Protein AF-A0A9N8H331-F1 (afdb_monomer_lite)

InterPro domains:
  IPR002110 Ankyrin repeat [PF12796] (177-248)
  IPR036770 Ankyrin repeat-containing domain superfamily [G3DSA:1.25.40.20] (91-282)
  IPR052050 Secreted Effector and Ankyrin Repeat [PTHR46586] (77-275)

Organism: NCBI:txid568900

Foldseek 3Di:
DDDDDDDDDDDDDDDDDDDDDDDDDDPPPDDDPPPVVVLVVLCCCLPPPLVPCDLANVLVQQQPDPSSVVSSVVSCVVVVHDNPSHDLLSQQVAQSSVVSVVVPCPPPPDPCLAVSLLSNLQNLPPRNVVVCVVVPRDDDVNSLLNNLLNQSQVSNVVCCVPPHLDLPDPRQSLLSNLLNLRQVSNVVCVVSPNDAEQSSLLSNLLNLNQVSNVVCVVVPHDADPQLSSLQNNLLNLSQSSNVVCVVSDRDDHLCSLVSNVVNVNVNSNVVCVVVDRDHDPSNDD

Radius of gyration: 32.28 Å; chains: 1; bounding box: 105×70×62 Å

Sequence (285 aa):
MSSSDPDTTAGTTGAISATSAVTSANKKQRLPPPIESLLDQKDIWTDNIFPFLGVGHYAFVGGVNKQFNQLYKAYCHSVGVPCNTTSDRAAFFNVSCAKYWDLDDDRRETPFCDRLCKIIAKVGSVHVMQWAHKEGYPFDDWACFIAARNGHLDVLKYLHEKMSPKWDTHVPVCAAAAAGGHLDTLKYLHENGCPWDEEVLEAAARAGHLDILKYAHQHGCPWDTYGSACQTAACNGNLDALKYAHENGCPWSPRTCDVAAMHGQLDALKYAHENGLPMGRNCMF

pLDDT: mean 75.18, std 20.88, range [27.45, 98.06]

Secondary structure (DSSP, 8-state):
-----------------------------PPPPPHHHHHT-HHHHHHHTGGGS-TTTHHHHHHH-HHHHHHHHHHHHHTT--TT---HHHHTSSHHHHHHHHTT---TTS-THHHHHHHHHHHT-HHHHHHHHHHT----HHHHHHHHHTT-HHHHHHHHHHT-SS---SS-HHHHHHHHT-HHHHHHHHHTT----HHHHHHHHHHT-HHHHHHHHHTTPPPPTT-HHHHHHHHHT-HHHHHHHHHTTPPPPTTHHHHHHHTT-HHHHHHHHHTT-PPPTT---

Structure (mmCIF, N/CA/C/O backbone):
data_AF-A0A9N8H331-F1
#
_entry.id   AF-A0A9N8H331-F1
#
loop_
_atom_site.group_PDB
_atom_site.id
_atom_site.type_symbol
_atom_site.label_atom_id
_atom_site.label_alt_id
_atom_site.label_comp_id
_atom_site.label_asym_id
_atom_site.label_entity_id
_atom_site.label_seq_id
_atom_site.pdbx_PDB_ins_code
_atom_site.Cartn_x
_atom_site.Cartn_y
_atom_site.Cartn_z
_atom_site.occupancy
_atom_site.B_iso_or_equiv
_atom_site.auth_seq_id
_atom_site.auth_comp_id
_atom_site.auth_asym_id
_atom_site.auth_atom_id
_atom_site.pdbx_PDB_model_num
ATOM 1 N N . MET A 1 1 ? -65.322 41.816 23.992 1.00 37.56 1 MET A N 1
ATOM 2 C CA . MET A 1 1 ? -64.170 40.900 24.096 1.00 37.56 1 MET A CA 1
ATOM 3 C C . MET A 1 1 ? -64.718 39.496 24.280 1.00 37.56 1 MET A C 1
ATOM 5 O O . MET A 1 1 ? -65.132 39.154 25.375 1.00 37.56 1 MET A O 1
ATOM 9 N N . SER A 1 2 ? -64.829 38.743 23.189 1.00 31.28 2 SER A N 1
ATOM 10 C CA . SER A 1 2 ? -65.021 37.288 23.198 1.00 31.28 2 SER A CA 1
ATOM 11 C C . SER A 1 2 ? -63.647 36.616 23.351 1.00 31.28 2 SER A C 1
ATOM 13 O O . SER A 1 2 ? -62.655 37.187 22.905 1.00 31.28 2 SER A O 1
ATOM 15 N N . SER A 1 3 ? -63.506 35.442 23.960 1.00 31.06 3 SER A N 1
ATOM 16 C CA . SER A 1 3 ? -64.509 34.540 24.552 1.00 31.06 3 SER A CA 1
ATOM 17 C C . SER A 1 3 ? -63.825 33.634 25.574 1.00 31.06 3 SER A C 1
ATOM 19 O O . SER A 1 3 ? -62.741 33.132 25.287 1.00 31.06 3 SER A O 1
ATOM 21 N N . SER A 1 4 ? -64.481 33.381 26.705 1.00 27.45 4 SER A N 1
ATOM 22 C CA . SER A 1 4 ? -64.011 32.458 27.740 1.00 27.45 4 SER A CA 1
ATOM 23 C C . SER A 1 4 ? -65.186 31.689 28.347 1.00 27.45 4 SER A C 1
ATOM 25 O O . SER A 1 4 ? -66.003 32.285 29.047 1.00 27.45 4 SER A O 1
ATOM 27 N N . ASP A 1 5 ? -65.182 30.378 28.105 1.00 30.88 5 ASP A N 1
ATOM 28 C CA . ASP A 1 5 ? -65.574 29.332 29.060 1.00 30.88 5 ASP A CA 1
ATOM 29 C C . ASP A 1 5 ? -67.071 29.289 29.505 1.00 30.88 5 ASP A C 1
ATOM 31 O O . ASP A 1 5 ? -67.898 30.004 28.936 1.00 30.88 5 ASP A O 1
ATOM 35 N N . PRO A 1 6 ? -67.513 28.287 30.300 1.00 57.09 6 PRO A N 1
ATOM 36 C CA . PRO A 1 6 ? -68.049 27.074 29.674 1.00 57.09 6 PRO A CA 1
ATOM 37 C C . PRO A 1 6 ? -69.349 26.557 30.349 1.00 57.09 6 PRO A C 1
ATOM 39 O O . PRO A 1 6 ? -69.987 27.252 31.134 1.00 57.09 6 PRO A O 1
ATOM 42 N N . ASP A 1 7 ? -69.648 25.276 30.097 1.00 27.84 7 ASP A N 1
ATOM 43 C CA . ASP A 1 7 ? -70.025 24.262 31.108 1.00 27.84 7 ASP A CA 1
ATOM 44 C C . ASP A 1 7 ? -71.439 23.634 31.057 1.00 27.84 7 ASP A C 1
ATOM 46 O O . ASP A 1 7 ? -72.452 24.244 30.725 1.00 27.84 7 ASP A O 1
ATOM 50 N N . THR A 1 8 ? -71.461 22.390 31.543 1.00 29.45 8 THR A N 1
ATOM 51 C CA . THR A 1 8 ? -72.555 21.594 32.125 1.00 29.45 8 THR A CA 1
ATOM 52 C C . THR A 1 8 ? -73.621 20.879 31.272 1.00 29.45 8 THR A C 1
ATOM 54 O O . THR A 1 8 ? -74.492 21.475 30.650 1.00 29.45 8 THR A O 1
ATOM 57 N N . THR A 1 9 ? -73.671 19.557 31.525 1.00 29.59 9 THR A N 1
ATOM 58 C CA . THR A 1 9 ? -74.852 18.656 31.626 1.00 29.59 9 THR A CA 1
ATOM 59 C C . THR A 1 9 ? -75.675 18.323 30.372 1.00 29.59 9 THR A C 1
ATOM 61 O O . THR A 1 9 ? -75.829 19.137 29.480 1.00 29.59 9 THR A O 1
ATOM 64 N N . ALA A 1 10 ? -76.373 17.187 30.250 1.00 28.11 10 ALA A N 1
ATOM 65 C CA . ALA A 1 10 ? -76.372 15.820 30.813 1.00 28.11 10 ALA A CA 1
ATOM 66 C C . ALA A 1 10 ? -77.699 15.186 30.323 1.00 28.11 10 ALA A C 1
ATOM 68 O O . ALA A 1 10 ? -78.705 15.890 30.277 1.00 28.11 10 ALA A O 1
ATOM 69 N N . GLY A 1 11 ? -77.766 13.889 29.994 1.00 27.62 11 GLY A N 1
ATOM 70 C CA . GLY A 1 11 ? -79.059 13.291 29.607 1.00 27.62 11 GLY A CA 1
ATOM 71 C C . GLY A 1 11 ? -78.985 11.935 28.910 1.00 27.62 11 GLY A C 1
ATOM 72 O O . GLY A 1 11 ? -78.952 11.858 27.687 1.00 27.62 11 GLY A O 1
ATOM 73 N N . THR A 1 12 ? -78.991 10.856 29.689 1.00 34.59 12 THR A N 1
ATOM 74 C CA . THR A 1 12 ? -78.970 9.465 29.204 1.00 34.59 12 THR A CA 1
ATOM 75 C C . THR A 1 12 ? -80.385 8.910 28.998 1.00 34.59 12 THR A C 1
ATOM 77 O O . THR A 1 12 ? -81.215 9.053 29.887 1.00 34.59 12 THR A O 1
ATOM 80 N N . THR A 1 13 ? -80.646 8.214 27.884 1.00 29.83 13 THR A N 1
ATOM 81 C CA . THR A 1 13 ? -81.687 7.165 27.661 1.00 29.83 13 THR A CA 1
ATOM 82 C C . THR A 1 13 ? -81.517 6.630 26.220 1.00 29.83 13 THR A C 1
ATOM 84 O O . THR A 1 13 ? -81.175 7.404 25.338 1.00 29.83 13 THR A O 1
ATOM 87 N N . GLY A 1 14 ? -81.700 5.353 25.858 1.00 27.81 14 GLY A N 1
ATOM 88 C CA . GLY A 1 14 ? -81.937 4.138 26.650 1.00 27.81 14 GLY A CA 1
ATOM 89 C C . GLY A 1 14 ? -82.763 3.071 25.896 1.00 27.81 14 GLY A C 1
ATOM 90 O O . GLY A 1 14 ? -83.980 3.088 26.019 1.00 27.81 14 GLY A O 1
ATOM 91 N N . ALA A 1 15 ? -82.126 2.147 25.154 1.00 29.06 15 ALA A N 1
ATOM 92 C CA . ALA A 1 15 ? -82.686 0.886 24.596 1.00 29.06 15 ALA A CA 1
ATOM 93 C C . ALA A 1 15 ? -81.516 0.064 23.984 1.00 29.06 15 ALA A C 1
ATOM 95 O O . ALA A 1 15 ? -80.893 0.551 23.049 1.00 29.06 15 ALA A O 1
ATOM 96 N N . ILE A 1 16 ? -80.981 -1.049 24.512 1.00 28.84 16 ILE A N 1
ATOM 97 C CA . ILE A 1 16 ? -81.506 -2.335 25.040 1.00 28.84 16 ILE A CA 1
ATOM 98 C C . ILE A 1 16 ? -81.926 -3.342 23.945 1.00 28.84 16 ILE A C 1
ATOM 100 O O . ILE A 1 16 ? -83.049 -3.282 23.463 1.00 28.84 16 ILE A O 1
ATOM 104 N N . SER A 1 17 ? -81.038 -4.307 23.641 1.00 28.77 17 SER A N 1
ATOM 105 C CA . SER A 1 17 ? -81.276 -5.773 23.499 1.00 28.77 17 SER A CA 1
ATOM 106 C C . SER A 1 17 ? -79.920 -6.433 23.135 1.00 28.77 17 SER A C 1
ATOM 108 O O . SER A 1 17 ? -79.278 -5.970 22.200 1.00 28.77 17 SER A O 1
ATOM 110 N N . ALA A 1 18 ? -79.281 -7.336 23.897 1.00 30.12 18 ALA A N 1
ATOM 111 C CA . ALA A 1 18 ? -79.671 -8.710 24.273 1.00 30.12 18 ALA A CA 1
ATOM 112 C C . ALA A 1 18 ? -79.861 -9.637 23.033 1.00 30.12 18 ALA A C 1
ATOM 114 O O . ALA A 1 18 ? -80.557 -9.256 22.103 1.00 30.12 18 ALA A O 1
ATOM 115 N N . THR A 1 19 ? -79.288 -10.853 22.916 1.00 30.92 19 THR A N 1
ATOM 116 C CA . THR A 1 19 ? -78.604 -11.720 23.912 1.00 30.92 19 THR A CA 1
ATOM 117 C C . THR A 1 19 ? -77.843 -12.897 23.260 1.00 30.92 19 THR A C 1
ATOM 119 O O . THR A 1 19 ? -78.420 -13.527 22.383 1.00 30.92 19 THR A O 1
ATOM 122 N N . SER A 1 20 ? -76.640 -13.244 23.764 1.00 35.22 20 SER A N 1
ATOM 123 C CA . SER A 1 20 ? -76.024 -14.605 23.910 1.00 35.22 20 SER A CA 1
ATOM 124 C C . SER A 1 20 ? -74.487 -14.454 24.056 1.00 35.22 20 SER A C 1
ATOM 126 O O . SER A 1 20 ? -73.839 -14.053 23.096 1.00 35.22 20 SER A O 1
ATOM 128 N N . ALA A 1 21 ? -73.819 -14.552 25.219 1.00 33.50 21 ALA A N 1
ATOM 129 C CA . ALA A 1 21 ? -73.665 -15.688 26.155 1.00 33.50 21 ALA A CA 1
ATOM 130 C C . ALA A 1 21 ? -73.116 -16.970 25.473 1.00 33.50 21 ALA A C 1
ATOM 132 O O . ALA A 1 21 ? -73.691 -17.382 24.477 1.00 33.50 21 ALA A O 1
ATOM 133 N N . VAL A 1 22 ? -72.077 -17.692 25.936 1.00 31.38 22 VAL A N 1
ATOM 134 C CA . VAL A 1 22 ? -71.117 -17.560 27.070 1.00 31.38 22 VAL A CA 1
ATOM 135 C C . VAL A 1 22 ? -69.921 -18.526 26.760 1.00 31.38 22 VAL A C 1
ATOM 137 O O . VAL A 1 22 ? -70.141 -19.531 26.095 1.00 31.38 22 VAL A O 1
ATOM 140 N N . THR A 1 23 ? -68.623 -18.303 27.052 1.00 31.38 23 THR A N 1
ATOM 141 C CA . THR A 1 23 ? -67.923 -18.367 28.366 1.00 31.38 23 THR A CA 1
ATOM 142 C C . THR A 1 23 ? -66.419 -17.969 28.246 1.00 31.38 23 THR A C 1
ATOM 144 O O . THR A 1 23 ? -65.825 -18.133 27.189 1.00 31.38 23 THR A O 1
ATOM 147 N N . SER A 1 24 ? -65.792 -17.542 29.356 1.00 33.94 24 SER A N 1
ATOM 148 C CA . SER A 1 24 ? -64.399 -17.790 29.835 1.00 33.94 24 SER A CA 1
ATOM 149 C C . SER A 1 24 ? -63.243 -18.200 28.884 1.00 33.94 24 SER A C 1
ATOM 151 O O . SER A 1 24 ? -63.209 -19.328 28.401 1.00 33.94 24 SER A O 1
ATOM 153 N N . ALA A 1 25 ? -62.169 -17.388 28.856 1.00 30.28 25 ALA A N 1
ATOM 154 C CA . ALA A 1 25 ? -60.850 -17.785 29.405 1.00 30.28 25 ALA A CA 1
ATOM 155 C C . ALA A 1 25 ? -59.874 -16.587 29.505 1.00 30.28 25 ALA A C 1
ATOM 157 O O . ALA A 1 25 ? -59.403 -16.051 28.503 1.00 30.28 25 ALA A O 1
ATOM 158 N N . ASN A 1 26 ? -59.511 -16.190 30.728 1.00 39.66 26 ASN A N 1
ATOM 159 C CA . ASN A 1 26 ? -58.615 -15.058 30.997 1.00 39.66 26 ASN A CA 1
ATOM 160 C C . ASN A 1 26 ? -57.129 -15.426 30.781 1.00 39.66 26 ASN A C 1
ATOM 162 O O . ASN A 1 26 ? -56.391 -15.666 31.740 1.00 39.66 26 ASN A O 1
ATOM 166 N N . LYS A 1 27 ? -56.667 -15.470 29.524 1.00 38.28 27 LYS A N 1
ATOM 167 C CA . LYS A 1 27 ? -55.227 -15.512 29.220 1.00 38.28 27 LYS A CA 1
ATOM 168 C C . LYS A 1 27 ? -54.621 -14.119 29.401 1.00 38.28 27 LYS A C 1
ATOM 170 O O . LYS A 1 27 ? -54.465 -13.374 28.437 1.00 38.28 27 LYS A O 1
ATOM 175 N N . LYS A 1 28 ? -54.196 -13.807 30.632 1.00 37.66 28 LYS A N 1
ATOM 176 C CA . LYS A 1 28 ? -53.154 -12.794 30.854 1.00 37.66 28 LYS A CA 1
ATOM 177 C C . LYS A 1 28 ? -51.957 -13.171 29.979 1.00 37.66 28 LYS A C 1
ATOM 179 O O . LYS A 1 28 ? -51.266 -14.142 30.289 1.00 37.66 28 LYS A O 1
ATOM 184 N N . GLN A 1 29 ? -51.705 -12.422 28.907 1.00 41.97 29 GLN A N 1
ATOM 185 C CA . GLN A 1 29 ? -50.401 -12.453 28.256 1.00 41.97 29 GLN A CA 1
ATOM 186 C C . GLN A 1 29 ? -49.392 -12.006 29.314 1.00 41.97 29 GLN A C 1
ATOM 188 O O . GLN A 1 29 ? -49.355 -10.835 29.691 1.00 41.97 29 GLN A O 1
ATOM 193 N N . ARG A 1 30 ? -48.614 -12.953 29.856 1.00 39.69 30 ARG A N 1
ATOM 194 C CA . ARG A 1 30 ? -47.399 -12.587 30.580 1.00 39.69 30 ARG A CA 1
ATOM 195 C C . ARG A 1 30 ? -46.540 -11.848 29.565 1.00 39.69 30 ARG A C 1
ATOM 197 O O . ARG A 1 30 ? -46.159 -12.440 28.556 1.00 39.69 30 ARG A O 1
ATOM 204 N N . LEU A 1 31 ? -46.267 -10.574 29.835 1.00 41.81 31 LEU A N 1
ATOM 205 C CA . LEU A 1 31 ? -45.151 -9.881 29.204 1.00 41.81 31 LEU A CA 1
ATOM 206 C C . LEU A 1 31 ? -43.922 -10.799 29.327 1.00 41.81 31 LEU A C 1
ATOM 208 O O . LEU A 1 31 ? -43.743 -11.389 30.403 1.00 41.81 31 LEU A O 1
ATOM 212 N N . PRO A 1 32 ? -43.124 -10.981 28.256 1.00 50.16 32 PRO A N 1
ATOM 213 C CA . PRO A 1 32 ? -41.881 -11.729 28.369 1.00 50.16 32 PRO A CA 1
ATOM 214 C C . PRO A 1 32 ? -41.075 -11.104 29.512 1.00 50.16 32 PRO A C 1
ATOM 216 O O . PRO A 1 32 ? -41.061 -9.874 29.645 1.00 50.16 32 PRO A O 1
ATOM 219 N N . PRO A 1 33 ? -40.499 -11.923 30.402 1.00 49.72 33 PRO A N 1
ATOM 220 C CA . PRO A 1 33 ? -39.865 -11.388 31.589 1.00 49.72 33 PRO A CA 1
ATOM 221 C C . PRO A 1 33 ? -38.620 -10.583 31.153 1.00 49.72 33 PRO A C 1
ATOM 223 O O . PRO A 1 33 ? -38.108 -10.818 30.052 1.00 49.72 33 PRO A O 1
ATOM 226 N N . PRO A 1 34 ? -38.150 -9.600 31.946 1.00 57.56 34 PRO A N 1
ATOM 227 C CA . PRO A 1 34 ? -37.051 -8.724 31.536 1.00 57.56 34 PRO A CA 1
ATOM 228 C C . PRO A 1 34 ? -35.840 -9.536 31.067 1.00 57.56 34 PRO A C 1
ATOM 230 O O . PRO A 1 34 ? -35.558 -10.581 31.653 1.00 57.56 34 PRO A O 1
ATOM 233 N N . ILE A 1 35 ? -35.105 -9.067 30.050 1.00 55.97 35 ILE A N 1
ATOM 234 C CA . ILE A 1 35 ? -33.939 -9.788 29.490 1.00 55.97 35 ILE A CA 1
ATOM 235 C C . ILE A 1 35 ? -32.943 -10.197 30.591 1.00 55.97 35 ILE A C 1
ATOM 237 O O . ILE A 1 35 ? -32.360 -11.275 30.535 1.00 55.97 35 ILE A O 1
ATOM 241 N N . GLU A 1 36 ? -32.823 -9.382 31.636 1.00 55.88 36 GLU A N 1
ATOM 242 C CA . GLU A 1 36 ? -32.041 -9.653 32.847 1.00 55.88 36 GLU A CA 1
ATOM 243 C C . GLU A 1 36 ? -32.442 -10.973 33.533 1.00 55.88 36 GLU A C 1
ATOM 245 O O . GLU A 1 36 ? -31.583 -11.791 33.833 1.00 55.88 36 GLU A O 1
ATOM 250 N N . SER A 1 37 ? -33.740 -11.254 33.680 1.00 65.62 37 SER A N 1
ATOM 251 C CA . SER A 1 37 ? -34.243 -12.497 34.294 1.00 65.62 37 SER A CA 1
ATOM 252 C C . SER A 1 37 ? -34.078 -13.753 33.428 1.00 65.62 37 SER A C 1
ATOM 254 O O . SER A 1 37 ? -34.133 -14.869 33.942 1.00 65.62 37 SER A O 1
ATOM 256 N N . LEU A 1 38 ? -33.865 -13.589 32.117 1.00 63.91 38 LEU A N 1
ATOM 257 C CA . LEU A 1 38 ? -33.504 -14.694 31.227 1.00 63.91 38 LEU A CA 1
ATOM 258 C C . LEU A 1 38 ? -32.042 -15.113 31.430 1.00 63.91 38 LEU A C 1
ATOM 260 O O . LEU A 1 38 ? -31.732 -16.287 31.257 1.00 63.91 38 LEU A O 1
ATOM 264 N N . LEU A 1 39 ? -31.144 -14.208 31.839 1.00 62.50 39 LEU A N 1
ATOM 265 C CA . LEU A 1 39 ? -29.726 -14.526 32.088 1.00 62.50 39 LEU A CA 1
ATOM 266 C C . LEU A 1 39 ? -29.516 -15.463 33.286 1.00 62.50 39 LEU A C 1
ATOM 268 O O . LEU A 1 39 ? -28.527 -16.195 33.320 1.00 62.50 39 LEU A O 1
ATOM 272 N N . ASP A 1 40 ? -30.454 -15.492 34.232 1.00 69.81 40 ASP A N 1
ATOM 273 C CA . ASP A 1 40 ? -30.422 -16.419 35.369 1.00 69.81 40 ASP A CA 1
ATOM 274 C C . ASP A 1 40 ? -30.859 -17.848 34.982 1.00 69.81 40 ASP A C 1
ATOM 276 O O . ASP A 1 40 ? -30.545 -18.815 35.678 1.00 69.81 40 ASP A O 1
ATOM 280 N N . GLN A 1 41 ? -31.540 -18.011 33.842 1.00 77.62 41 GLN A N 1
ATOM 281 C CA . GLN A 1 41 ? -32.043 -19.292 33.335 1.00 77.62 41 GLN A CA 1
ATOM 282 C C . GLN A 1 41 ? -30.975 -20.000 32.488 1.00 77.62 41 GLN A C 1
ATOM 284 O O . GLN A 1 41 ? -31.095 -20.097 31.266 1.00 77.62 41 GLN A O 1
ATOM 289 N N . LYS A 1 42 ? -29.906 -20.477 33.147 1.00 70.75 42 LYS A N 1
ATOM 290 C CA . LYS A 1 42 ? -28.719 -21.088 32.507 1.00 70.75 42 LYS A CA 1
ATOM 291 C C . LYS A 1 42 ? -29.060 -22.096 31.406 1.00 70.75 42 LYS A C 1
ATOM 293 O O . LYS A 1 42 ? -28.511 -21.986 30.313 1.00 70.75 42 LYS A O 1
ATOM 298 N N . ASP A 1 43 ? -29.990 -23.000 31.694 1.00 76.44 43 ASP A N 1
ATOM 299 C CA . ASP A 1 43 ? -30.399 -24.123 30.842 1.00 76.44 43 ASP A CA 1
ATOM 300 C C . ASP A 1 43 ? -30.907 -23.655 29.463 1.00 76.44 43 ASP A C 1
ATOM 302 O O . ASP A 1 43 ? -30.640 -24.271 28.432 1.00 76.44 43 ASP A O 1
ATOM 306 N N . ILE A 1 44 ? -31.580 -22.497 29.401 1.00 78.38 44 ILE A N 1
ATOM 307 C CA . ILE A 1 44 ? -32.030 -21.913 28.127 1.00 78.38 44 ILE A CA 1
ATOM 308 C C . ILE A 1 44 ? -30.823 -21.591 27.242 1.00 78.38 44 ILE A C 1
ATOM 310 O O . ILE A 1 44 ? -30.832 -21.889 26.047 1.00 78.38 44 ILE A O 1
ATOM 314 N N . TRP A 1 45 ? -29.767 -21.022 27.821 1.00 74.31 45 TRP A N 1
ATOM 315 C CA . TRP A 1 45 ? -28.573 -20.642 27.076 1.00 74.31 45 TRP A CA 1
ATOM 316 C C . TRP A 1 45 ? -27.723 -21.852 26.697 1.00 74.31 45 TRP A C 1
ATOM 318 O O . TRP A 1 45 ? -27.346 -21.963 25.531 1.00 74.31 45 TRP A O 1
ATOM 328 N N . THR A 1 46 ? -27.452 -22.763 27.638 1.00 73.19 46 THR A N 1
ATOM 329 C CA . THR A 1 46 ? -26.603 -23.943 27.397 1.00 73.19 46 THR A CA 1
ATOM 330 C C . THR A 1 46 ? -27.202 -24.919 26.403 1.00 73.19 46 THR A C 1
ATOM 332 O O . THR A 1 46 ? -26.455 -25.485 25.609 1.00 73.19 46 THR A O 1
ATOM 335 N N . ASP A 1 47 ? -28.526 -25.070 26.397 1.00 77.56 47 ASP A N 1
ATOM 336 C CA . ASP A 1 47 ? -29.166 -26.159 25.661 1.00 77.56 47 ASP A CA 1
ATOM 337 C C . ASP A 1 47 ? -29.787 -25.671 24.342 1.00 77.56 47 ASP A C 1
ATOM 339 O O . ASP A 1 47 ? -29.931 -26.450 23.403 1.00 77.56 47 ASP A O 1
ATOM 343 N N . ASN A 1 48 ? -30.132 -24.376 24.236 1.00 75.31 48 ASN A N 1
ATOM 344 C CA . ASN A 1 48 ? -30.912 -23.845 23.107 1.00 75.31 48 ASN A CA 1
ATOM 345 C C . ASN A 1 48 ? -30.245 -22.691 22.341 1.00 75.31 48 ASN A C 1
ATOM 347 O O . ASN A 1 48 ? -30.747 -22.319 21.282 1.00 75.31 48 ASN A O 1
ATOM 351 N N . ILE A 1 49 ? -29.154 -22.096 22.843 1.00 75.31 49 ILE A N 1
ATOM 352 C CA . ILE A 1 49 ? -28.532 -20.911 22.217 1.00 75.31 49 ILE A CA 1
ATOM 353 C C . ILE A 1 49 ? -27.037 -21.137 21.957 1.00 75.31 49 ILE A C 1
ATOM 355 O O . ILE A 1 49 ? -26.589 -21.028 20.816 1.00 75.31 49 ILE A O 1
ATOM 359 N N . PHE A 1 50 ? -26.262 -21.514 22.975 1.00 76.56 50 PHE A N 1
ATOM 360 C CA . PHE A 1 50 ? -24.829 -21.792 22.844 1.00 76.56 50 PHE A CA 1
ATOM 361 C C . PHE A 1 50 ? -24.470 -22.914 21.848 1.00 76.56 50 PHE A C 1
ATOM 363 O O . PHE A 1 50 ? -23.480 -22.733 21.140 1.00 76.56 50 PHE A O 1
ATOM 370 N N . PRO A 1 51 ? -25.252 -24.003 21.678 1.00 75.94 51 PRO A N 1
ATOM 371 C CA . PRO A 1 51 ? -24.958 -25.030 20.671 1.00 75.94 51 PRO A CA 1
ATOM 372 C C . PRO A 1 51 ? -25.027 -24.522 19.223 1.00 75.94 51 PRO A C 1
ATOM 374 O O . PRO A 1 51 ? -24.406 -25.102 18.336 1.00 75.94 51 PRO A O 1
ATOM 377 N N . PHE A 1 52 ? -25.755 -23.427 18.981 1.00 71.56 52 PHE A N 1
ATOM 378 C CA . PHE A 1 52 ? -25.912 -22.806 17.662 1.00 71.56 52 PHE A CA 1
ATOM 379 C C . PHE A 1 52 ? -24.960 -21.616 17.447 1.00 71.56 52 PHE A C 1
ATOM 381 O O . PHE A 1 52 ? -24.747 -21.179 16.314 1.00 71.56 52 PHE A O 1
ATOM 388 N N . LEU A 1 53 ? -24.343 -21.102 18.516 1.00 65.56 53 LEU A N 1
ATOM 389 C CA . LEU A 1 53 ? -23.336 -20.047 18.447 1.00 65.56 53 LEU A CA 1
ATOM 390 C C . LEU A 1 53 ? -21.969 -20.647 18.113 1.00 65.56 53 LEU A C 1
ATOM 392 O O . LEU A 1 53 ? -21.180 -21.013 18.977 1.00 65.56 53 LEU A O 1
ATOM 396 N N . GLY A 1 54 ? -21.675 -20.714 16.815 1.00 59.09 54 GLY A N 1
ATOM 397 C CA . GLY A 1 54 ? -20.365 -21.133 16.326 1.00 59.09 54 GLY A CA 1
ATOM 398 C C . GLY A 1 54 ? -19.204 -20.231 16.779 1.00 59.09 54 GLY A C 1
ATOM 399 O O . GLY A 1 54 ? -19.380 -19.060 17.111 1.00 59.09 54 GLY A O 1
ATOM 400 N N . VAL A 1 55 ? -18.002 -20.792 16.660 1.00 53.97 55 VAL A N 1
ATOM 401 C CA . VAL A 1 55 ? -16.649 -20.303 17.005 1.00 53.97 55 VAL A CA 1
ATOM 402 C C . VAL A 1 55 ? -16.350 -18.816 16.681 1.00 53.97 55 VAL A C 1
ATOM 404 O O . VAL A 1 55 ? -15.502 -18.208 17.332 1.00 53.97 55 VAL A O 1
ATOM 407 N N . GLY A 1 56 ? -17.049 -18.199 15.719 1.00 53.41 56 GLY A N 1
ATOM 408 C CA . GLY A 1 56 ? -16.898 -16.781 15.345 1.00 53.41 56 GLY A CA 1
ATOM 409 C C . GLY A 1 56 ? -17.855 -15.782 16.022 1.00 53.41 56 GLY A C 1
ATOM 410 O O . GLY A 1 56 ? -17.649 -14.576 15.900 1.00 53.41 56 GLY A O 1
ATOM 411 N N . HIS A 1 57 ? -18.889 -16.230 16.745 1.00 62.34 57 HIS A N 1
ATOM 412 C CA . HIS A 1 57 ? -19.965 -15.358 17.256 1.00 62.34 57 HIS A CA 1
ATOM 413 C C . HIS A 1 57 ? -19.654 -14.650 18.586 1.00 62.34 57 HIS A C 1
ATOM 415 O O . HIS A 1 57 ? -20.526 -13.990 19.153 1.00 62.34 57 HIS A O 1
ATOM 421 N N . TYR A 1 58 ? -18.416 -14.722 19.084 1.00 57.09 58 TYR A N 1
ATOM 422 C CA . TYR A 1 58 ? -18.028 -14.103 20.358 1.00 57.09 58 TYR A CA 1
ATOM 423 C C . TYR A 1 58 ? -18.237 -12.573 20.382 1.00 57.09 58 TYR A C 1
ATOM 425 O O . TYR A 1 58 ? -18.418 -12.014 21.457 1.00 57.09 58 TYR A O 1
ATOM 433 N N . ALA A 1 59 ? -18.335 -11.890 19.232 1.00 54.38 59 ALA A N 1
ATOM 434 C CA . ALA A 1 59 ? -18.781 -10.489 19.173 1.00 54.38 59 ALA A CA 1
ATOM 435 C C . ALA A 1 59 ? -20.179 -10.270 19.785 1.00 54.38 59 ALA A C 1
ATOM 437 O O . ALA A 1 59 ? -20.384 -9.334 20.552 1.00 54.38 59 ALA A O 1
ATOM 438 N N . PHE A 1 60 ? -21.139 -11.149 19.482 1.00 58.09 60 PHE A N 1
ATOM 439 C CA . PHE A 1 60 ? -22.487 -11.082 20.053 1.00 58.09 60 PHE A CA 1
ATOM 440 C C . PHE A 1 60 ? -22.474 -11.410 21.553 1.00 58.09 60 PHE A C 1
ATOM 442 O O . PHE A 1 60 ? -23.196 -10.803 22.337 1.00 58.09 60 PHE A O 1
ATOM 449 N N . VAL A 1 61 ? -21.620 -12.347 21.967 1.00 61.75 61 VAL A N 1
ATOM 450 C CA . VAL A 1 61 ? -21.595 -12.850 23.346 1.00 61.75 61 VAL A CA 1
ATOM 451 C C . VAL A 1 61 ? -20.811 -11.943 24.303 1.00 61.75 61 VAL A C 1
ATOM 453 O O . VAL A 1 61 ? -21.270 -11.669 25.409 1.00 61.75 61 VAL A O 1
ATOM 456 N N . GLY A 1 62 ? -19.637 -11.458 23.895 1.00 59.12 62 GLY A N 1
ATOM 457 C CA . GLY A 1 62 ? -18.788 -10.571 24.697 1.00 59.12 62 GLY A CA 1
ATOM 458 C C . GLY A 1 62 ? -19.251 -9.114 24.720 1.00 59.12 62 GLY A C 1
ATOM 459 O O . GLY A 1 62 ? -19.050 -8.435 25.720 1.00 59.12 62 GLY A O 1
ATOM 460 N N . GLY A 1 63 ? -19.901 -8.633 23.655 1.00 53.06 63 GLY A N 1
ATOM 461 C CA . GLY A 1 63 ? -20.325 -7.233 23.552 1.00 53.06 63 GLY A CA 1
ATOM 462 C C . GLY A 1 63 ? -21.597 -6.863 24.313 1.00 53.06 63 GLY A C 1
ATOM 463 O O . GLY A 1 63 ? -21.831 -5.679 24.544 1.00 53.06 63 GLY A O 1
ATOM 464 N N . VAL A 1 64 ? -22.439 -7.840 24.669 1.00 56.47 64 VAL A N 1
ATOM 465 C CA . VAL A 1 64 ? -23.806 -7.568 25.148 1.00 56.47 64 VAL A CA 1
ATOM 466 C C . VAL A 1 64 ? -23.924 -7.607 26.673 1.00 56.47 64 VAL A C 1
ATOM 468 O O . VAL A 1 64 ? -24.585 -6.739 27.240 1.00 56.47 64 VAL A O 1
ATOM 471 N N . ASN A 1 65 ? -23.312 -8.578 27.367 1.00 64.56 65 ASN A N 1
ATOM 472 C CA . ASN A 1 65 ? -23.429 -8.682 28.828 1.00 64.56 65 ASN A CA 1
ATOM 473 C C . ASN A 1 65 ? -22.300 -9.524 29.474 1.00 64.56 65 ASN A C 1
ATOM 475 O O . ASN A 1 65 ? -21.971 -10.612 29.003 1.00 64.56 65 ASN A O 1
ATOM 479 N N . LYS A 1 66 ? -21.753 -9.060 30.610 1.00 64.38 66 LYS A N 1
ATOM 480 C CA . LYS A 1 66 ? -20.696 -9.753 31.378 1.00 64.38 66 LYS A CA 1
ATOM 481 C C . LYS A 1 66 ? -21.125 -11.128 31.910 1.00 64.38 66 LYS A C 1
ATOM 483 O O . LYS A 1 66 ? -20.362 -12.085 31.808 1.00 64.38 66 LYS A O 1
ATOM 488 N N . GLN A 1 67 ? -22.340 -11.239 32.446 1.00 69.12 67 GLN A N 1
ATOM 489 C CA . GLN A 1 67 ? -22.910 -12.493 32.952 1.00 69.12 67 GLN A CA 1
ATOM 490 C C . GLN A 1 67 ? -23.112 -13.495 31.806 1.00 69.12 67 GLN A C 1
ATOM 492 O O . GLN A 1 67 ? -22.788 -14.673 31.942 1.00 69.12 67 GLN A O 1
ATOM 497 N N . PHE A 1 68 ? -23.540 -13.014 30.634 1.00 70.56 68 PHE A N 1
ATOM 498 C CA . PHE A 1 68 ? -23.697 -13.835 29.431 1.00 70.56 68 PHE A CA 1
ATOM 499 C C . PHE A 1 68 ? -22.360 -14.398 28.926 1.00 70.56 68 PHE A C 1
ATOM 501 O O . PHE A 1 68 ? -22.256 -15.589 28.631 1.00 70.56 68 PHE A O 1
ATOM 508 N N . ASN A 1 69 ? -21.307 -13.575 28.907 1.00 69.69 69 ASN A N 1
ATOM 509 C CA . ASN A 1 69 ? -19.969 -14.031 28.538 1.00 69.69 69 ASN A CA 1
ATOM 510 C C . ASN A 1 69 ? -19.416 -15.093 29.504 1.00 69.69 69 ASN A C 1
ATOM 512 O O . ASN A 1 69 ? -18.876 -16.104 29.055 1.00 69.69 69 ASN A O 1
ATOM 516 N N . GLN A 1 70 ? -19.595 -14.907 30.816 1.00 73.38 70 GLN A N 1
ATOM 517 C CA . GLN A 1 70 ? -19.183 -15.891 31.823 1.00 73.38 70 GLN A CA 1
ATOM 518 C C . GLN A 1 70 ? -19.885 -17.246 31.625 1.00 73.38 70 GLN A C 1
ATOM 520 O O . GLN A 1 70 ? -19.233 -18.289 31.700 1.00 73.38 70 GLN A O 1
ATOM 525 N N . LEU A 1 71 ? -21.186 -17.236 31.310 1.00 75.25 71 LEU A N 1
ATOM 526 C CA . LEU A 1 71 ? -21.952 -18.446 30.996 1.00 75.25 71 LEU A CA 1
ATOM 527 C C . LEU A 1 71 ? -21.425 -19.152 29.738 1.00 75.25 71 LEU A C 1
ATOM 529 O O . LEU A 1 71 ? -21.211 -20.364 29.767 1.00 75.25 71 LEU A O 1
ATOM 533 N N . TYR A 1 72 ? -21.155 -18.408 28.663 1.00 74.38 72 TYR A N 1
ATOM 534 C CA . TYR A 1 72 ? -20.620 -18.982 27.425 1.00 74.38 72 TYR A CA 1
ATOM 535 C C . TYR A 1 72 ? -19.220 -19.570 27.608 1.00 74.38 72 TYR A C 1
ATOM 537 O O . TYR A 1 72 ? -18.944 -20.659 27.117 1.00 74.38 72 TYR A O 1
ATOM 545 N N . LYS A 1 73 ? -18.340 -18.908 28.371 1.00 72.81 73 LYS A N 1
ATOM 546 C CA . LYS A 1 73 ? -17.014 -19.453 28.705 1.00 72.81 73 LYS A CA 1
ATOM 547 C C . LYS A 1 73 ? -17.101 -20.759 29.487 1.00 72.81 73 LYS A C 1
ATOM 549 O O . LYS A 1 73 ? -16.359 -21.689 29.178 1.00 72.81 73 LYS A O 1
ATOM 554 N N . ALA A 1 74 ? -18.009 -20.842 30.462 1.00 76.38 74 ALA A N 1
ATOM 555 C CA . ALA A 1 74 ? -18.243 -22.068 31.220 1.00 76.38 74 ALA A CA 1
ATOM 556 C C . ALA A 1 74 ? -18.752 -23.209 30.319 1.00 76.38 74 ALA A C 1
ATOM 558 O O . ALA A 1 74 ? -18.269 -24.333 30.438 1.00 76.38 74 ALA A O 1
ATOM 559 N N . TYR A 1 75 ? -19.656 -22.908 29.379 1.00 76.81 75 TYR A N 1
ATOM 560 C CA . TYR A 1 75 ? -20.107 -23.855 28.355 1.00 76.81 75 TYR A CA 1
ATOM 561 C C . TYR A 1 75 ? -18.961 -24.302 27.435 1.00 76.81 75 TYR A C 1
ATOM 563 O O . TYR A 1 75 ? -18.703 -25.493 27.312 1.00 76.81 75 TYR A O 1
ATOM 571 N N . CYS A 1 76 ? -18.206 -23.374 26.840 1.00 73.06 76 CYS A N 1
ATOM 572 C CA . CYS A 1 76 ? -17.058 -23.702 25.990 1.00 73.06 76 CYS A CA 1
ATOM 573 C C . CYS A 1 76 ? -16.043 -24.607 26.706 1.00 73.06 76 CYS A C 1
ATOM 575 O O . CYS A 1 76 ? -15.540 -25.555 26.106 1.00 73.06 76 CYS A O 1
ATOM 577 N N . HIS A 1 77 ? -15.791 -24.362 27.996 1.00 76.44 77 HIS A N 1
ATOM 578 C CA . HIS A 1 77 ? -14.933 -25.213 28.816 1.00 76.44 77 HIS A CA 1
ATOM 579 C C . HIS A 1 77 ? -15.520 -26.620 29.029 1.00 76.44 77 HIS A C 1
ATOM 581 O O . HIS A 1 77 ? -14.775 -27.593 28.939 1.00 76.44 77 HIS A O 1
ATOM 587 N N . SER A 1 78 ? -16.835 -26.759 29.255 1.00 79.56 78 SER A N 1
ATOM 588 C CA . SER A 1 78 ? -17.468 -28.076 29.435 1.00 79.56 78 SER A CA 1
ATOM 589 C C . SER A 1 78 ? -17.563 -28.894 28.143 1.00 79.56 78 SER A C 1
ATOM 591 O O . SER A 1 78 ? -17.462 -30.117 28.206 1.00 79.56 78 SER A O 1
ATOM 593 N N . VAL A 1 79 ? -17.699 -28.248 26.977 1.00 78.75 79 VAL A N 1
ATOM 594 C CA . VAL A 1 79 ? -17.716 -28.924 25.662 1.00 78.75 79 VAL A CA 1
ATOM 595 C C . VAL A 1 79 ? -16.341 -29.014 24.981 1.00 78.75 79 VAL A C 1
ATOM 597 O O . VAL A 1 79 ? -16.245 -29.506 23.859 1.00 78.75 79 VAL A O 1
ATOM 600 N N . GLY A 1 80 ? -15.268 -28.543 25.627 1.00 72.06 80 GLY A N 1
ATOM 601 C CA . GLY A 1 80 ? -13.902 -28.586 25.084 1.00 72.06 80 GLY A CA 1
ATOM 602 C C . GLY A 1 80 ? -13.663 -27.691 23.858 1.00 72.06 80 GLY A C 1
ATOM 603 O O . GLY A 1 80 ? -12.702 -27.902 23.119 1.00 72.06 80 GLY A O 1
ATOM 604 N N . VAL A 1 81 ? -14.524 -26.696 23.622 1.00 65.56 81 VAL A N 1
ATOM 605 C CA . VAL A 1 81 ? -14.429 -25.771 22.483 1.00 65.56 81 VAL A CA 1
ATOM 606 C C . VAL A 1 81 ? -13.595 -24.545 22.881 1.00 65.56 81 VAL A C 1
ATOM 608 O O . VAL A 1 81 ? -13.868 -23.940 23.919 1.00 65.56 81 VAL A O 1
ATOM 611 N N . PRO A 1 82 ? -12.610 -24.107 22.072 1.00 60.72 82 PRO A N 1
ATOM 612 C CA . PRO A 1 82 ? -11.864 -22.886 22.359 1.00 60.72 82 PRO A CA 1
ATOM 613 C C . PRO A 1 82 ? -12.780 -21.651 22.320 1.00 60.72 82 PRO A C 1
ATOM 615 O O . PRO A 1 82 ? -13.350 -21.319 21.284 1.00 60.72 82 PRO A O 1
ATOM 618 N N . CYS A 1 83 ? -12.910 -20.941 23.443 1.00 56.78 83 CYS A N 1
ATOM 619 C CA . CYS A 1 83 ? -13.699 -19.703 23.542 1.00 56.78 83 CYS A CA 1
ATOM 620 C C . CYS A 1 83 ? -12.967 -18.451 23.015 1.00 56.78 83 CYS A C 1
ATOM 622 O O . CYS A 1 83 ? -13.546 -17.369 22.969 1.00 56.78 83 CYS A O 1
ATOM 624 N N . ASN A 1 84 ? -11.693 -18.587 22.644 1.00 53.91 84 ASN A N 1
ATOM 625 C CA . ASN A 1 84 ? -10.748 -17.503 22.353 1.00 53.91 84 ASN A CA 1
ATOM 626 C C . ASN A 1 84 ? -10.625 -17.146 20.858 1.00 53.91 84 ASN A C 1
ATOM 628 O O . ASN A 1 84 ? -9.800 -16.320 20.482 1.00 53.91 84 ASN A O 1
ATOM 632 N N . THR A 1 85 ? -11.447 -17.741 20.000 1.00 48.88 85 THR A N 1
ATOM 633 C CA . THR A 1 85 ? -11.403 -17.632 18.531 1.00 48.88 85 THR A CA 1
ATOM 634 C C . THR A 1 85 ? -12.097 -16.394 17.958 1.00 48.88 85 THR A C 1
ATOM 636 O O . THR A 1 85 ? -12.420 -16.352 16.769 1.00 48.88 85 THR A O 1
ATOM 639 N N . THR A 1 86 ? -12.331 -15.362 18.773 1.00 53.25 86 THR A N 1
ATOM 640 C CA . THR A 1 86 ? -12.766 -14.064 18.245 1.00 53.25 86 THR A CA 1
ATOM 641 C C . THR A 1 86 ? -11.683 -13.544 17.310 1.00 53.25 86 THR A C 1
ATOM 643 O O . THR A 1 86 ? -10.568 -13.268 17.745 1.00 53.25 86 THR A O 1
ATOM 646 N N . SER A 1 87 ? -11.999 -13.385 16.026 1.00 59.03 87 SER A N 1
ATOM 647 C CA . SER A 1 87 ? -11.121 -12.611 15.149 1.00 59.03 87 SER A CA 1
ATOM 648 C C . SER A 1 87 ? -11.023 -11.171 15.663 1.00 59.03 87 SER A C 1
ATOM 650 O O . SER A 1 87 ? -12.019 -10.630 16.150 1.00 59.03 87 SER A O 1
ATOM 652 N N . ASP A 1 88 ? -9.867 -10.526 15.485 1.00 60.56 88 ASP A N 1
ATOM 653 C CA . ASP A 1 88 ? -9.654 -9.091 15.746 1.00 60.56 88 ASP A CA 1
ATOM 654 C C . ASP A 1 88 ? -10.855 -8.233 15.289 1.00 60.56 88 ASP A C 1
ATOM 656 O O . ASP A 1 88 ? -11.366 -7.371 16.003 1.00 60.56 88 ASP A O 1
ATOM 660 N N . ARG A 1 89 ? -11.365 -8.534 14.087 1.00 61.16 89 ARG A N 1
ATOM 661 C CA . ARG A 1 89 ? -12.474 -7.833 13.428 1.00 61.16 89 ARG A CA 1
ATOM 662 C C . ARG A 1 89 ? -13.813 -7.966 14.157 1.00 61.16 89 ARG A C 1
ATOM 664 O O . ARG A 1 89 ? -14.638 -7.065 14.072 1.00 61.16 89 ARG A O 1
ATOM 671 N N . ALA A 1 90 ? -14.021 -9.073 14.863 1.00 60.62 90 ALA A N 1
ATOM 672 C CA . ALA A 1 90 ? -15.200 -9.331 15.681 1.00 60.62 90 ALA A CA 1
ATOM 673 C C . ALA A 1 90 ? -15.052 -8.735 17.098 1.00 60.62 90 ALA A C 1
ATOM 675 O O . ALA A 1 90 ? -16.020 -8.211 17.648 1.00 60.62 90 ALA A O 1
ATOM 676 N N . ALA A 1 91 ? -13.840 -8.752 17.663 1.00 61.19 91 ALA A N 1
ATOM 677 C CA . ALA A 1 91 ? -13.537 -8.172 18.973 1.00 61.19 91 ALA A CA 1
ATOM 678 C C . ALA A 1 91 ? -13.646 -6.636 18.984 1.00 61.19 91 ALA A C 1
ATOM 680 O O . ALA A 1 91 ? -14.188 -6.062 19.923 1.00 61.19 91 ALA A O 1
ATOM 681 N N . PHE A 1 92 ? -13.206 -5.967 17.915 1.00 68.19 92 PHE A N 1
ATOM 682 C CA . PHE A 1 92 ? -13.139 -4.500 17.844 1.00 68.19 92 PHE A CA 1
ATOM 683 C C . PHE A 1 92 ? -14.177 -3.881 16.893 1.00 68.19 92 PHE A C 1
ATOM 685 O O . PHE A 1 92 ? -13.994 -2.776 16.385 1.00 68.19 92 PHE A O 1
ATOM 692 N N . PHE A 1 93 ? -15.300 -4.575 16.672 1.00 65.44 93 PHE A N 1
ATOM 693 C CA . PHE A 1 93 ? -16.426 -4.050 15.890 1.00 65.44 93 PHE A CA 1
ATOM 694 C C . PHE A 1 93 ? -17.158 -2.902 16.611 1.00 65.44 93 PHE A C 1
ATOM 696 O O . PHE A 1 93 ? -17.544 -1.917 15.984 1.00 65.44 93 PHE A O 1
ATOM 703 N N . ASN A 1 94 ? -17.328 -3.002 17.935 1.00 71.50 94 ASN A N 1
ATOM 704 C CA . ASN A 1 94 ? -17.962 -1.975 18.765 1.00 71.50 94 ASN A CA 1
ATOM 705 C C . ASN A 1 94 ? -17.238 -1.795 20.112 1.00 71.50 94 ASN A C 1
ATOM 707 O O . ASN A 1 94 ? -16.451 -2.644 20.532 1.00 71.50 94 ASN A O 1
ATOM 711 N N . VAL A 1 95 ? -17.527 -0.679 20.789 1.00 72.44 95 VAL A N 1
ATOM 712 C CA . VAL A 1 95 ? -16.860 -0.273 22.038 1.00 72.44 95 VAL A CA 1
ATOM 713 C C . VAL A 1 95 ? -17.112 -1.246 23.189 1.00 72.44 95 VAL A C 1
ATOM 715 O O . VAL A 1 95 ? -16.211 -1.468 23.990 1.00 72.44 95 VAL A O 1
ATOM 718 N N . SER A 1 96 ? -18.293 -1.860 23.281 1.00 67.06 96 SER A N 1
ATOM 719 C CA . SER A 1 96 ? -18.598 -2.820 24.348 1.00 67.06 96 SER A CA 1
ATOM 720 C C . SER A 1 96 ? -17.781 -4.105 24.206 1.00 67.06 96 SER A C 1
ATOM 722 O O . SER A 1 96 ? -17.213 -4.570 25.191 1.00 67.06 96 SER A O 1
ATOM 724 N N . CYS A 1 97 ? -17.646 -4.637 22.984 1.00 67.44 97 CYS A N 1
ATOM 725 C CA . CYS A 1 97 ? -16.755 -5.765 22.705 1.00 67.44 97 CYS A CA 1
ATOM 726 C C . CYS A 1 97 ? -15.295 -5.414 23.015 1.00 67.44 97 CYS A C 1
ATOM 728 O O . CYS A 1 97 ? -14.622 -6.190 23.687 1.00 67.44 97 CYS A O 1
ATOM 730 N N . ALA A 1 98 ? -14.835 -4.237 22.573 1.00 70.19 98 ALA A N 1
ATOM 731 C CA . ALA A 1 98 ? -13.463 -3.774 22.769 1.00 70.19 98 ALA A CA 1
ATOM 732 C C . ALA A 1 98 ? -13.112 -3.625 24.259 1.00 70.19 98 ALA A C 1
ATOM 734 O O . ALA A 1 98 ? -12.101 -4.159 24.707 1.00 70.19 98 ALA A O 1
ATOM 735 N N . LYS A 1 99 ? -13.996 -2.987 25.041 1.00 69.50 99 LYS A N 1
ATOM 736 C CA . LYS A 1 99 ? -13.902 -2.893 26.508 1.00 69.50 99 LYS A CA 1
ATOM 737 C C . LYS A 1 99 ? -13.871 -4.256 27.180 1.00 69.50 99 LYS A C 1
ATOM 739 O O . LYS A 1 99 ? -13.132 -4.449 28.136 1.00 69.50 99 LYS A O 1
ATOM 744 N N . TYR A 1 100 ? -14.700 -5.191 26.721 1.00 63.34 100 TYR A N 1
ATOM 745 C CA . TYR A 1 100 ? -14.732 -6.518 27.319 1.00 63.34 100 TYR A CA 1
ATOM 746 C C . TYR A 1 100 ? -13.455 -7.308 27.016 1.00 63.34 100 TYR A C 1
ATOM 748 O O . TYR A 1 100 ? -12.951 -7.997 27.892 1.00 63.34 100 TYR A O 1
ATOM 756 N N . TRP A 1 101 ? -12.925 -7.184 25.798 1.00 65.38 101 TRP A N 1
ATOM 757 C CA . TRP A 1 101 ? -11.648 -7.777 25.400 1.00 65.38 101 TRP A CA 1
ATOM 758 C C . TRP A 1 101 ? -10.463 -7.209 26.193 1.00 65.38 101 TRP A C 1
ATOM 760 O O . TRP A 1 101 ? -9.596 -7.973 26.603 1.00 65.38 101 TRP A O 1
ATOM 770 N N . ASP A 1 102 ? -10.454 -5.901 26.459 1.00 63.59 102 ASP A N 1
ATOM 771 C CA . ASP A 1 102 ? -9.455 -5.244 27.313 1.00 63.59 102 ASP A CA 1
ATOM 772 C C . ASP A 1 102 ? -9.522 -5.721 28.780 1.00 63.59 102 ASP A C 1
ATOM 774 O O . ASP A 1 102 ? -8.500 -6.032 29.385 1.00 63.59 102 ASP A O 1
ATOM 778 N N . LEU A 1 103 ? -10.732 -5.887 29.329 1.00 57.22 103 LEU A N 1
ATOM 779 C CA . LEU A 1 103 ? -10.953 -6.392 30.692 1.00 57.22 103 LEU A CA 1
ATOM 780 C C . LEU A 1 103 ? -10.648 -7.890 30.888 1.00 57.22 103 LEU A C 1
ATOM 782 O O . LEU A 1 103 ? -10.672 -8.353 32.028 1.00 57.22 103 LEU A O 1
ATOM 786 N N . ASP A 1 104 ? -10.435 -8.652 29.814 1.00 53.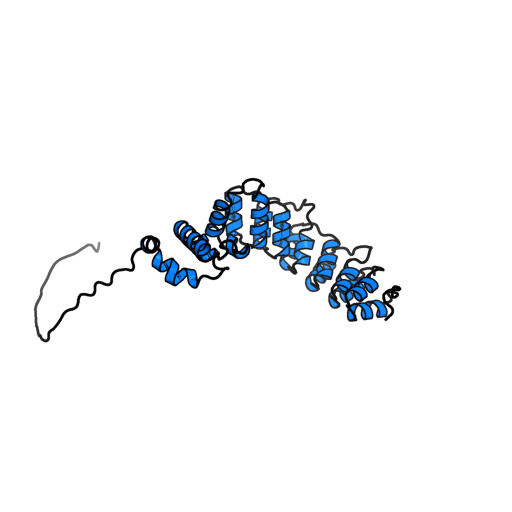97 104 ASP A N 1
ATOM 787 C CA . ASP A 1 104 ? -10.259 -10.111 29.856 1.00 53.97 104 ASP A CA 1
ATOM 788 C C . ASP A 1 104 ? -8.788 -10.557 29.814 1.00 53.97 104 ASP A C 1
ATOM 790 O O . ASP A 1 104 ? -8.491 -11.718 30.101 1.00 53.97 104 ASP A O 1
ATOM 794 N N . ASP A 1 105 ? -7.853 -9.666 29.458 1.00 54.41 105 ASP A N 1
ATOM 795 C CA . ASP A 1 105 ? -6.432 -10.016 29.364 1.00 54.41 105 ASP A CA 1
ATOM 796 C C . ASP A 1 105 ? -5.661 -9.655 30.643 1.00 54.41 105 ASP A C 1
ATOM 798 O O . ASP A 1 105 ? -4.894 -8.696 30.716 1.00 54.41 105 ASP A O 1
ATOM 802 N N . ASP A 1 106 ? -5.813 -10.501 31.665 1.00 48.00 106 ASP A N 1
ATOM 803 C CA . ASP A 1 106 ? -5.044 -10.442 32.922 1.00 48.00 106 ASP A CA 1
ATOM 804 C C . ASP A 1 106 ? -3.512 -10.641 32.735 1.00 48.00 106 ASP A C 1
ATOM 806 O O . ASP A 1 106 ? -2.746 -10.605 33.702 1.00 48.00 106 ASP A O 1
ATOM 810 N N . ARG A 1 107 ? -3.012 -10.824 31.502 1.00 48.38 107 ARG A N 1
ATOM 811 C CA . ARG A 1 107 ? -1.593 -11.085 31.175 1.00 48.38 107 ARG A CA 1
ATOM 812 C C . ARG A 1 107 ? -0.745 -9.813 31.067 1.00 48.38 107 ARG A C 1
ATOM 814 O O . ARG A 1 107 ? -0.153 -9.502 30.031 1.00 48.38 107 ARG A O 1
ATOM 821 N N . ARG A 1 108 ? -0.634 -9.093 32.183 1.00 44.31 108 ARG A N 1
ATOM 822 C CA . ARG A 1 108 ? 0.148 -7.850 32.310 1.00 44.31 108 ARG A CA 1
ATOM 823 C C . ARG A 1 108 ? 1.668 -8.073 32.372 1.00 44.31 108 ARG A C 1
ATOM 825 O O . ARG A 1 108 ? 2.278 -7.843 33.410 1.00 44.31 108 ARG A O 1
ATOM 832 N N . GLU A 1 109 ? 2.289 -8.446 31.254 1.00 46.16 109 GLU A N 1
ATOM 833 C CA . GLU A 1 109 ? 3.765 -8.440 31.114 1.00 46.16 109 GLU A CA 1
ATOM 834 C C . GLU A 1 109 ? 4.288 -7.692 29.871 1.00 46.16 109 GLU A C 1
ATOM 836 O O . GLU A 1 109 ? 5.492 -7.505 29.722 1.00 46.16 109 GLU A O 1
ATOM 841 N N . THR A 1 110 ? 3.407 -7.182 29.002 1.00 45.28 110 THR A N 1
ATOM 842 C CA . THR A 1 110 ? 3.785 -6.253 27.918 1.00 45.28 110 THR A CA 1
ATOM 843 C C . THR A 1 110 ? 2.895 -5.006 27.935 1.00 45.28 110 THR A C 1
ATOM 845 O O . THR A 1 110 ? 1.750 -5.096 28.388 1.00 45.28 110 THR A O 1
ATOM 848 N N . PRO A 1 111 ? 3.363 -3.840 27.440 1.00 47.16 111 PRO A N 1
ATOM 849 C CA . PRO A 1 111 ? 2.512 -2.671 27.224 1.00 47.16 111 PRO A CA 1
ATOM 850 C C . PRO A 1 111 ? 1.518 -2.953 26.085 1.00 47.16 111 PRO A C 1
ATOM 852 O O . PRO A 1 111 ? 1.762 -2.659 24.916 1.00 47.16 111 PRO A O 1
ATOM 855 N N . PHE A 1 112 ? 0.389 -3.573 26.426 1.00 53.00 112 PHE A N 1
ATOM 856 C CA . PHE A 1 112 ? -0.588 -4.097 25.463 1.00 53.00 112 PHE A CA 1
ATOM 857 C C . PHE A 1 112 ? -1.306 -3.007 24.640 1.00 53.00 112 PHE A C 1
ATOM 859 O O . PHE A 1 112 ? -1.948 -3.301 23.630 1.00 53.00 112 PHE A O 1
ATOM 866 N N . CYS A 1 113 ? -1.148 -1.741 25.042 1.00 59.75 113 CYS A N 1
ATOM 867 C CA . CYS A 1 113 ? -1.638 -0.556 24.346 1.00 59.75 113 CYS A CA 1
ATOM 868 C C . CYS A 1 113 ? -1.217 -0.496 22.869 1.00 59.75 113 CYS A C 1
ATOM 870 O O . CYS A 1 113 ? -2.058 -0.233 22.013 1.00 59.75 113 CYS A O 1
ATOM 872 N N . ASP A 1 114 ? 0.043 -0.812 22.562 1.00 63.31 114 ASP A N 1
ATOM 873 C CA . ASP A 1 114 ? 0.574 -0.810 21.193 1.00 63.31 114 ASP A CA 1
ATOM 874 C C . ASP A 1 114 ? -0.198 -1.778 20.278 1.00 63.31 114 ASP A C 1
ATOM 876 O O . ASP A 1 114 ? -0.653 -1.433 19.183 1.00 63.31 114 ASP A O 1
ATOM 880 N N . ARG A 1 115 ? -0.426 -3.001 20.770 1.00 71.81 115 ARG A N 1
ATOM 881 C CA . ARG A 1 115 ? -1.132 -4.046 20.024 1.00 71.81 115 ARG A CA 1
ATOM 882 C C . ARG A 1 115 ? -2.603 -3.696 19.811 1.00 71.81 115 ARG A C 1
ATOM 884 O O . ARG A 1 115 ? -3.125 -3.931 18.721 1.00 71.81 115 ARG A O 1
ATOM 891 N N . LEU A 1 116 ? -3.258 -3.135 20.829 1.00 74.69 116 LEU A N 1
ATOM 892 C CA . LEU A 1 116 ? -4.654 -2.714 20.752 1.00 74.69 116 LEU A CA 1
ATOM 893 C C . LEU A 1 116 ? -4.852 -1.655 19.661 1.00 74.69 116 LEU A C 1
ATOM 895 O O . LEU A 1 116 ? -5.692 -1.833 18.779 1.00 74.69 116 LEU A O 1
ATOM 899 N N . CYS A 1 117 ? -4.044 -0.595 19.668 1.00 76.94 117 CYS A N 1
ATOM 900 C CA . CYS A 1 117 ? -4.148 0.499 18.704 1.00 76.94 117 CYS A CA 1
ATOM 901 C C . CYS A 1 117 ? -3.934 0.023 17.260 1.00 76.94 117 CYS A C 1
ATOM 903 O O . CYS A 1 117 ? -4.709 0.379 16.368 1.00 76.94 117 CYS A O 1
ATOM 905 N N . LYS A 1 118 ? -2.969 -0.881 17.049 1.00 78.62 118 LYS A N 1
ATOM 906 C CA . LYS A 1 118 ? -2.714 -1.539 15.756 1.00 78.62 118 LYS A CA 1
ATOM 907 C C . LYS A 1 118 ? -3.892 -2.401 15.292 1.00 78.62 118 LYS A C 1
ATOM 909 O O . LYS A 1 118 ? -4.219 -2.407 14.105 1.00 78.62 118 LYS A O 1
ATOM 914 N N . ILE A 1 119 ? -4.579 -3.089 16.206 1.00 78.75 119 ILE A N 1
ATOM 915 C CA . ILE A 1 119 ? -5.794 -3.846 15.879 1.00 78.75 119 ILE A CA 1
ATOM 916 C C . ILE A 1 119 ? -6.962 -2.908 15.537 1.00 78.75 119 ILE A C 1
ATOM 918 O O . ILE A 1 119 ? -7.628 -3.122 14.524 1.00 78.75 119 ILE A O 1
ATOM 922 N N . ILE A 1 120 ? -7.201 -1.848 16.313 1.00 83.00 120 ILE A N 1
ATOM 923 C CA . ILE A 1 120 ? -8.282 -0.886 16.033 1.00 83.00 120 ILE A CA 1
ATOM 924 C C . ILE A 1 120 ? -8.072 -0.232 14.657 1.00 83.00 120 ILE A C 1
ATOM 926 O O . ILE A 1 120 ? -9.006 -0.182 13.852 1.00 83.00 120 ILE A O 1
ATOM 930 N N . ALA A 1 121 ? -6.837 0.180 14.345 1.00 86.75 121 ALA A N 1
ATOM 931 C CA . ALA A 1 121 ? -6.462 0.719 13.038 1.00 86.75 121 ALA A CA 1
ATOM 932 C C . ALA A 1 121 ? -6.676 -0.282 11.888 1.00 86.75 121 ALA A C 1
ATOM 934 O O . ALA A 1 121 ? -7.101 0.115 10.809 1.00 86.75 121 ALA A O 1
ATOM 935 N N . LYS A 1 122 ? -6.444 -1.584 12.113 1.00 85.38 122 LYS A N 1
ATOM 936 C CA . LYS A 1 122 ? -6.696 -2.665 11.138 1.00 85.38 122 LYS A CA 1
ATOM 937 C C . LYS A 1 122 ? -8.191 -2.901 10.894 1.00 85.38 122 LYS A C 1
ATOM 939 O O . LYS A 1 122 ? -8.591 -3.228 9.778 1.00 85.38 122 LYS A O 1
ATOM 944 N N . VAL A 1 123 ? -9.019 -2.762 11.931 1.00 84.06 123 VAL A N 1
ATOM 945 C CA . VAL A 1 123 ? -10.476 -2.972 11.844 1.00 84.06 123 VAL A CA 1
ATOM 946 C C . VAL A 1 123 ? -11.199 -1.769 11.233 1.00 84.06 123 VAL A C 1
ATOM 948 O O . VAL A 1 123 ? -12.215 -1.966 10.568 1.00 84.06 123 VAL A O 1
ATOM 951 N N . GLY A 1 124 ? -10.675 -0.552 11.412 1.00 86.25 124 GLY A N 1
ATOM 952 C CA . GLY A 1 124 ? -11.209 0.664 10.786 1.00 86.25 124 GLY A CA 1
ATOM 953 C C . GLY A 1 124 ? -12.354 1.339 11.543 1.00 86.25 124 GLY A C 1
ATOM 954 O O . GLY A 1 124 ? -12.970 2.275 11.037 1.00 86.25 124 GLY A O 1
ATOM 955 N N . SER A 1 125 ? -12.673 0.881 12.757 1.00 85.75 125 SER A N 1
ATOM 956 C CA . SER A 1 125 ? -13.796 1.420 13.529 1.00 85.75 125 SER A CA 1
ATOM 957 C C . SER A 1 125 ? -13.421 2.740 14.209 1.00 85.75 125 SER A C 1
ATOM 959 O O . SER A 1 125 ? -12.896 2.755 15.324 1.00 85.75 125 SER A O 1
ATOM 961 N N . VAL A 1 126 ? -13.740 3.864 13.553 1.00 87.75 126 VAL A N 1
ATOM 962 C CA . VAL A 1 126 ? -13.555 5.227 14.095 1.00 87.75 126 VAL A CA 1
ATOM 963 C C . VAL A 1 126 ? -14.203 5.375 15.477 1.00 87.75 126 VAL A C 1
ATOM 965 O O . VAL A 1 126 ? -13.631 6.003 16.359 1.00 87.75 126 VAL A O 1
ATOM 968 N N . HIS A 1 127 ? -15.360 4.748 15.711 1.00 86.19 127 HIS A N 1
ATOM 969 C CA . HIS A 1 127 ? -16.044 4.797 17.006 1.00 86.19 127 HIS A CA 1
ATOM 970 C C . HIS A 1 127 ? -15.247 4.109 18.131 1.00 86.19 127 HIS A C 1
ATOM 972 O O . HIS A 1 127 ? -15.142 4.643 19.236 1.00 86.19 127 HIS A O 1
ATOM 978 N N . VAL A 1 128 ? -14.636 2.952 17.848 1.00 83.75 128 VAL A N 1
ATOM 979 C CA . VAL A 1 128 ? -13.759 2.255 18.807 1.00 83.75 128 VAL A CA 1
ATOM 980 C C . VAL A 1 128 ? -12.446 3.015 18.998 1.00 83.75 128 VAL A C 1
ATOM 982 O O . VAL A 1 128 ? -11.944 3.089 20.116 1.00 83.75 128 VAL A O 1
ATOM 985 N N . MET A 1 129 ? -11.931 3.659 17.950 1.00 86.94 129 MET A N 1
ATOM 986 C CA . MET A 1 129 ? -10.744 4.509 18.038 1.00 86.94 129 MET A CA 1
ATOM 987 C C . MET A 1 129 ? -10.969 5.773 18.876 1.00 86.94 129 MET A C 1
ATOM 989 O O . MET A 1 129 ? -10.144 6.091 19.726 1.00 86.94 129 MET A O 1
ATOM 993 N N . GLN A 1 130 ? -12.103 6.457 18.703 1.00 88.56 130 GLN A N 1
ATOM 994 C CA . GLN A 1 130 ? -12.505 7.596 19.536 1.00 88.56 130 GLN A CA 1
ATOM 995 C C . GLN A 1 130 ? -12.632 7.206 21.010 1.00 88.56 130 GLN A C 1
ATOM 997 O O . GLN A 1 130 ? -12.227 7.965 21.890 1.00 88.56 130 GLN A O 1
ATOM 1002 N N . TRP A 1 131 ? -13.186 6.021 21.283 1.00 87.62 131 TRP A N 1
ATOM 1003 C CA . TRP A 1 131 ? -13.234 5.477 22.633 1.00 87.62 131 TRP A CA 1
ATOM 1004 C C . TRP A 1 131 ? -11.826 5.234 23.194 1.00 87.62 131 TRP A C 1
ATOM 1006 O O . TRP A 1 131 ? -11.510 5.769 24.251 1.00 87.62 131 TRP A O 1
ATOM 1016 N N . ALA A 1 132 ? -10.972 4.497 22.483 1.00 84.38 132 ALA A N 1
ATOM 1017 C CA . ALA A 1 132 ? -9.623 4.193 22.953 1.00 84.38 132 ALA A CA 1
ATOM 1018 C C . ALA A 1 132 ? -8.782 5.470 23.162 1.00 84.38 132 ALA A C 1
ATOM 1020 O O . ALA A 1 132 ? -8.115 5.628 24.182 1.00 84.38 132 ALA A O 1
ATOM 1021 N N . HIS A 1 133 ? -8.884 6.455 22.270 1.00 83.81 133 HIS A N 1
ATOM 1022 C CA . HIS A 1 133 ? -8.208 7.735 22.472 1.00 83.81 133 HIS A CA 1
ATOM 1023 C C . HIS A 1 133 ? -8.716 8.452 23.742 1.00 83.81 133 HIS A C 1
ATOM 1025 O O . HIS A 1 133 ? -7.919 9.004 24.497 1.00 83.81 133 HIS A O 1
ATOM 1031 N N . LYS A 1 134 ? -10.020 8.376 24.051 1.00 85.94 134 LYS A N 1
ATOM 1032 C CA . LYS A 1 134 ? -10.591 8.944 25.285 1.00 85.94 134 LYS A CA 1
ATOM 1033 C C . LYS A 1 134 ? -10.097 8.256 26.566 1.00 85.94 134 LYS A C 1
ATOM 1035 O O . LYS A 1 134 ? -9.926 8.943 27.568 1.00 85.94 134 LYS A O 1
ATOM 1040 N N . GLU A 1 135 ? -9.879 6.941 26.553 1.00 83.75 135 GLU A N 1
ATOM 1041 C CA . GLU A 1 135 ? -9.299 6.218 27.703 1.00 83.75 135 GLU A CA 1
ATOM 1042 C C . GLU A 1 135 ? -7.769 6.415 27.819 1.00 83.75 135 GLU A C 1
ATOM 1044 O O . GLU A 1 135 ? -7.157 5.946 28.775 1.00 83.75 135 GLU A O 1
ATOM 1049 N N . GLY A 1 136 ? -7.142 7.128 26.873 1.00 79.94 136 GLY A N 1
ATOM 1050 C CA . GLY A 1 136 ? -5.719 7.471 26.908 1.00 79.94 136 GLY A CA 1
ATOM 1051 C C . GLY A 1 136 ? -4.785 6.442 26.268 1.00 79.94 136 GLY A C 1
ATOM 1052 O O . GLY A 1 136 ? -3.587 6.468 26.552 1.00 79.94 136 GLY A O 1
ATOM 1053 N N . TYR A 1 137 ? -5.284 5.545 25.407 1.00 80.31 137 TYR A N 1
ATOM 1054 C CA . TYR A 1 137 ? -4.396 4.637 24.675 1.00 80.31 137 TYR A CA 1
ATOM 1055 C C . TYR A 1 137 ? -3.531 5.419 23.661 1.00 80.31 137 TYR A C 1
ATOM 1057 O O . TYR A 1 137 ? -4.077 6.184 22.859 1.00 80.31 137 TYR A O 1
ATOM 1065 N N . PRO A 1 138 ? -2.195 5.236 23.668 1.00 75.25 138 PRO A N 1
ATOM 1066 C CA . PRO A 1 138 ? -1.290 5.882 22.726 1.00 75.25 138 PRO A CA 1
ATOM 1067 C C . PRO A 1 138 ? -1.452 5.295 21.324 1.00 75.25 138 PRO A C 1
ATOM 1069 O O . PRO A 1 138 ? -1.339 4.086 21.131 1.00 75.25 138 PRO A O 1
ATOM 1072 N N . PHE A 1 139 ? -1.663 6.163 20.343 1.00 77.06 139 PHE A N 1
ATOM 1073 C CA . PHE A 1 139 ? -1.591 5.831 18.925 1.00 77.06 139 PHE A CA 1
ATOM 1074 C C . PHE A 1 139 ? -0.305 6.417 18.344 1.00 77.06 139 PHE A C 1
ATOM 1076 O O . PHE A 1 139 ? 0.088 7.528 18.700 1.00 77.06 139 PHE A O 1
ATOM 1083 N N . ASP A 1 140 ? 0.336 5.657 17.465 1.00 78.19 140 ASP A N 1
ATOM 1084 C CA . ASP A 1 140 ? 1.601 5.980 16.816 1.00 78.19 140 ASP A CA 1
ATOM 1085 C C . ASP A 1 140 ? 1.439 6.069 15.289 1.00 78.19 140 ASP A C 1
ATOM 1087 O O . ASP A 1 140 ? 0.392 5.747 14.720 1.00 78.19 140 ASP A O 1
ATOM 1091 N N . ASP A 1 141 ? 2.512 6.448 14.600 1.00 80.50 141 ASP A N 1
ATOM 1092 C CA . ASP A 1 141 ? 2.565 6.505 13.133 1.00 80.50 141 ASP A CA 1
ATOM 1093 C C . ASP A 1 141 ? 2.286 5.134 12.482 1.00 80.50 141 ASP A C 1
ATOM 1095 O O . ASP A 1 141 ? 1.838 5.035 11.335 1.00 80.50 141 ASP A O 1
ATOM 1099 N N . TRP A 1 142 ? 2.494 4.044 13.228 1.00 85.75 142 TRP A N 1
ATOM 1100 C CA . TRP A 1 142 ? 2.179 2.691 12.786 1.00 85.75 142 TRP A CA 1
ATOM 1101 C C . TRP A 1 142 ? 0.668 2.418 12.735 1.00 85.75 142 TRP A C 1
ATOM 1103 O O . TRP A 1 142 ? 0.211 1.649 11.883 1.00 85.75 142 TRP A O 1
ATOM 1113 N N . ALA A 1 143 ? -0.135 3.074 13.578 1.00 87.50 143 ALA A N 1
ATOM 1114 C CA . ALA A 1 143 ? -1.589 3.086 13.431 1.00 87.50 143 ALA A CA 1
ATOM 1115 C C . ALA A 1 143 ? -2.002 3.727 12.092 1.00 87.50 143 ALA A C 1
ATOM 1117 O O . ALA A 1 143 ? -2.852 3.170 11.393 1.00 87.50 143 ALA A O 1
ATOM 1118 N N . CYS A 1 144 ? -1.348 4.821 11.678 1.00 89.50 144 CYS A N 1
ATOM 1119 C CA . CYS A 1 144 ? -1.553 5.420 10.355 1.00 89.50 144 CYS A CA 1
ATOM 1120 C C . CYS A 1 144 ? -1.162 4.451 9.228 1.00 89.50 144 CYS A C 1
ATOM 1122 O O . CYS A 1 144 ? -1.964 4.219 8.326 1.00 89.50 144 CYS A O 1
ATOM 1124 N N . PHE A 1 145 ? 0.010 3.808 9.300 1.00 91.31 145 PHE A N 1
ATOM 1125 C CA . PHE A 1 145 ? 0.437 2.794 8.322 1.00 91.31 145 PHE A CA 1
ATOM 1126 C C . PHE A 1 145 ? -0.578 1.653 8.161 1.00 91.31 145 PHE A C 1
ATOM 1128 O O . PHE A 1 145 ? -0.925 1.265 7.043 1.00 91.31 145 PHE A O 1
ATOM 1135 N N . ILE A 1 146 ? -1.088 1.113 9.271 1.00 90.62 146 ILE A N 1
ATOM 1136 C CA . ILE A 1 146 ? -2.066 0.022 9.232 1.00 90.62 146 ILE A CA 1
ATOM 1137 C C . ILE A 1 146 ? -3.407 0.506 8.670 1.00 90.62 146 ILE A C 1
ATOM 1139 O O . ILE A 1 146 ? -3.991 -0.190 7.837 1.00 90.62 146 ILE A O 1
ATOM 1143 N N . ALA A 1 147 ? -3.890 1.679 9.083 1.00 92.44 147 ALA A N 1
ATOM 1144 C CA . ALA A 1 147 ? -5.126 2.251 8.556 1.00 92.44 147 ALA A CA 1
ATOM 1145 C C . ALA A 1 147 ? -5.022 2.524 7.045 1.00 92.44 147 ALA A C 1
ATOM 1147 O O . ALA A 1 147 ? -5.938 2.175 6.300 1.00 92.44 147 ALA A O 1
ATOM 1148 N N . ALA A 1 148 ? -3.879 3.046 6.587 1.00 94.44 148 ALA A N 1
ATOM 1149 C CA . ALA A 1 148 ? -3.563 3.263 5.178 1.00 94.44 148 ALA A CA 1
ATOM 1150 C C . ALA A 1 148 ? -3.587 1.962 4.373 1.00 94.44 148 ALA A C 1
ATOM 1152 O O . ALA A 1 148 ? -4.299 1.870 3.375 1.00 94.44 148 ALA A O 1
ATOM 1153 N N . ARG A 1 149 ? -2.895 0.923 4.855 1.00 95.06 149 ARG A N 1
ATOM 1154 C CA . ARG A 1 149 ? -2.833 -0.398 4.209 1.00 95.06 149 ARG A CA 1
ATOM 1155 C C . ARG A 1 149 ? -4.175 -1.135 4.127 1.00 95.06 149 ARG A C 1
ATOM 1157 O O . ARG A 1 149 ? -4.285 -2.074 3.349 1.00 95.06 149 ARG A O 1
ATOM 1164 N N . ASN A 1 150 ? -5.165 -0.748 4.931 1.00 93.12 150 ASN A N 1
ATOM 1165 C CA . ASN A 1 150 ? -6.512 -1.333 4.910 1.00 93.12 150 ASN A CA 1
ATOM 1166 C C . ASN A 1 150 ? -7.586 -0.361 4.371 1.00 93.12 150 ASN A C 1
ATOM 1168 O O . ASN A 1 150 ? -8.770 -0.697 4.395 1.00 93.12 150 ASN A O 1
ATOM 1172 N N . GLY A 1 151 ? -7.196 0.831 3.900 1.00 94.44 151 GLY A N 1
ATOM 1173 C CA . GLY A 1 151 ? -8.089 1.778 3.223 1.00 94.44 151 GLY A CA 1
ATOM 1174 C C . GLY A 1 151 ? -9.027 2.546 4.148 1.00 94.44 151 GLY A C 1
ATOM 1175 O O . GLY A 1 151 ? -10.004 3.139 3.690 1.00 94.44 151 GLY A O 1
ATOM 1176 N N . HIS A 1 152 ? -8.748 2.558 5.453 1.00 94.38 152 HIS A N 1
ATOM 1177 C CA . HIS A 1 152 ? -9.599 3.184 6.465 1.00 94.38 152 HIS A CA 1
ATOM 1178 C C . HIS A 1 152 ? -9.369 4.697 6.512 1.00 94.38 152 HIS A C 1
ATOM 1180 O O . HIS A 1 152 ? -8.830 5.247 7.472 1.00 94.38 152 HIS A O 1
ATOM 1186 N N . LEU A 1 153 ? -9.780 5.379 5.442 1.00 94.31 153 LEU A N 1
ATOM 1187 C CA . LEU A 1 153 ? -9.592 6.816 5.245 1.00 94.31 153 LEU A CA 1
ATOM 1188 C C . LEU A 1 153 ? -10.170 7.660 6.394 1.00 94.31 153 LEU A C 1
ATOM 1190 O O . LEU A 1 153 ? -9.559 8.646 6.797 1.00 94.31 153 LEU A O 1
ATOM 1194 N N . ASP A 1 154 ? -11.313 7.274 6.959 1.00 92.88 154 ASP A N 1
ATOM 1195 C CA . ASP A 1 154 ? -11.932 8.027 8.059 1.00 92.88 154 ASP A CA 1
ATOM 1196 C C . ASP A 1 154 ? -11.170 7.866 9.383 1.00 92.88 154 ASP A C 1
ATOM 1198 O O . ASP A 1 154 ? -11.107 8.804 10.179 1.00 92.88 154 ASP A O 1
ATOM 1202 N N . VAL A 1 155 ? -10.510 6.718 9.585 1.00 90.75 155 VAL A N 1
ATOM 1203 C CA . VAL A 1 155 ? -9.538 6.535 10.671 1.00 90.75 155 VAL A CA 1
ATOM 1204 C C . VAL A 1 155 ? -8.320 7.424 10.437 1.00 90.75 155 VAL A C 1
ATOM 1206 O O . VAL A 1 155 ? -7.938 8.153 11.344 1.00 90.75 155 VAL A O 1
ATOM 1209 N N . LEU A 1 156 ? -7.746 7.444 9.230 1.00 90.81 156 LEU A N 1
ATOM 1210 C CA . LEU A 1 156 ? -6.602 8.311 8.921 1.00 90.81 156 LEU A CA 1
ATOM 1211 C C . LEU A 1 156 ? -6.901 9.799 9.110 1.00 90.81 156 LEU A C 1
ATOM 1213 O O . LEU A 1 156 ? -6.084 10.502 9.695 1.00 90.81 156 LEU A O 1
ATOM 1217 N N . LYS A 1 157 ? -8.076 10.271 8.677 1.00 91.62 157 LYS A N 1
ATOM 1218 C CA . LYS A 1 157 ? -8.532 11.647 8.929 1.00 91.62 157 LYS A CA 1
ATOM 1219 C C . LYS A 1 157 ? -8.580 11.949 10.427 1.00 91.62 157 LYS A C 1
ATOM 1221 O O . LYS A 1 157 ? -8.087 12.989 10.850 1.00 91.62 157 LYS A O 1
ATOM 1226 N N . TYR A 1 158 ? -9.131 11.031 11.225 1.00 90.50 158 TYR A N 1
ATOM 1227 C CA . TYR A 1 158 ? -9.194 11.177 12.680 1.00 90.50 158 TYR A CA 1
ATOM 1228 C C . TYR A 1 158 ? -7.803 11.179 13.339 1.00 90.50 158 TYR A C 1
ATOM 1230 O O . TYR A 1 158 ? -7.542 12.016 14.198 1.00 90.50 158 TYR A O 1
ATOM 1238 N N . LEU A 1 159 ? -6.899 10.282 12.929 1.00 87.31 159 LEU A N 1
ATOM 1239 C CA . LEU A 1 159 ? -5.520 10.227 13.431 1.00 87.31 159 LEU A CA 1
ATOM 1240 C C . LEU A 1 159 ? -4.759 11.525 13.088 1.00 87.31 159 LEU A C 1
ATOM 1242 O O . LEU A 1 159 ? -4.180 12.154 13.975 1.00 87.31 159 LEU A O 1
ATOM 1246 N N . HIS A 1 160 ? -4.839 11.976 11.832 1.00 86.25 160 HIS A N 1
ATOM 1247 C CA . HIS A 1 160 ? -4.196 13.199 11.338 1.00 86.25 160 HIS A CA 1
ATOM 1248 C C . HIS A 1 160 ? -4.701 14.466 12.058 1.00 86.25 160 HIS A C 1
ATOM 1250 O O . HIS A 1 160 ? -3.904 15.314 12.451 1.00 86.25 160 HIS A O 1
ATOM 1256 N N . GLU A 1 161 ? -6.009 14.575 12.326 1.00 86.81 161 GLU A N 1
ATOM 1257 C CA . GLU A 1 161 ? -6.587 15.707 13.072 1.00 86.81 161 GLU A CA 1
ATOM 1258 C C . GLU A 1 161 ? -6.129 15.764 14.546 1.00 86.81 161 GLU A C 1
ATOM 1260 O O . GLU A 1 161 ? -6.211 16.819 15.178 1.00 86.81 161 GLU A O 1
ATOM 1265 N N . LYS A 1 162 ? -5.707 14.633 15.133 1.00 82.88 162 LYS A N 1
ATOM 1266 C CA . LYS A 1 162 ? -5.507 14.505 16.588 1.00 82.88 162 LYS A CA 1
ATOM 1267 C C . LYS A 1 162 ? -4.071 14.303 17.054 1.00 82.88 162 LYS A C 1
ATOM 1269 O O . LYS A 1 162 ? -3.776 14.717 18.171 1.00 82.88 162 LYS A O 1
ATOM 1274 N N . MET A 1 163 ? -3.212 13.659 16.267 1.00 70.19 163 MET A N 1
ATOM 1275 C CA . MET A 1 163 ? -1.890 13.212 16.740 1.00 70.19 163 MET A CA 1
ATOM 1276 C C . MET A 1 163 ? -0.746 14.036 16.173 1.00 70.19 163 MET A C 1
ATOM 1278 O O . MET A 1 163 ? 0.127 14.459 16.925 1.00 70.19 163 MET A O 1
ATOM 1282 N N . SER A 1 164 ? -0.771 14.317 14.871 1.00 63.22 164 SER A N 1
ATOM 1283 C CA . SER A 1 164 ? 0.189 15.224 14.254 1.00 63.22 164 SER A CA 1
ATOM 1284 C C . SER A 1 164 ? -0.378 15.822 12.965 1.00 63.22 164 SER A C 1
ATOM 1286 O O . SER A 1 164 ? -0.686 15.062 12.051 1.00 63.22 164 SER A O 1
ATOM 1288 N N . PRO A 1 165 ? -0.434 17.161 12.824 1.00 58.81 165 PRO A N 1
ATOM 1289 C CA . PRO A 1 165 ? -0.732 17.828 11.554 1.00 58.81 165 PRO A CA 1
ATOM 1290 C C . PRO A 1 165 ? 0.477 17.837 10.595 1.00 58.81 165 PRO A C 1
ATOM 1292 O O . PRO A 1 165 ? 0.507 18.608 9.636 1.00 58.81 165 PRO A O 1
ATOM 1295 N N . LYS A 1 166 ? 1.528 17.063 10.897 1.00 66.75 166 LYS A N 1
ATOM 1296 C CA . LYS A 1 166 ? 2.734 16.912 10.081 1.00 66.75 166 LYS A CA 1
ATOM 1297 C C . LYS A 1 166 ? 3.112 15.443 9.978 1.00 66.75 166 LYS A C 1
ATOM 1299 O O . LYS A 1 166 ? 3.356 14.790 10.992 1.00 66.75 166 LYS A O 1
ATOM 1304 N N . TRP A 1 167 ? 3.253 14.967 8.750 1.00 76.06 167 TRP A N 1
ATOM 1305 C CA . TRP A 1 167 ? 3.741 13.631 8.416 1.00 76.06 167 TRP A CA 1
ATOM 1306 C C . TRP A 1 167 ? 5.271 13.531 8.534 1.00 76.06 167 TRP A C 1
ATOM 1308 O O . TRP A 1 167 ? 5.951 13.102 7.607 1.00 76.06 167 TRP A O 1
ATOM 1318 N N . ASP A 1 168 ? 5.821 13.949 9.676 1.00 66.12 168 ASP A N 1
ATOM 1319 C CA . ASP A 1 168 ? 7.259 13.912 10.000 1.00 66.12 168 ASP A CA 1
ATOM 1320 C C . ASP A 1 168 ? 7.691 12.502 10.458 1.00 66.12 168 ASP A C 1
ATOM 1322 O O . ASP A 1 168 ? 8.419 12.310 11.430 1.00 66.12 168 ASP A O 1
ATOM 1326 N N . THR A 1 169 ? 7.125 11.486 9.807 1.00 64.69 169 THR A N 1
ATOM 1327 C CA . THR A 1 169 ? 7.119 10.098 10.264 1.00 64.69 169 THR A CA 1
ATOM 1328 C C . THR A 1 169 ? 8.047 9.280 9.378 1.00 64.69 169 THR A C 1
ATOM 1330 O O . THR A 1 169 ? 7.813 9.190 8.174 1.00 64.69 169 THR A O 1
ATOM 1333 N N . HIS A 1 170 ? 9.032 8.583 9.949 1.00 75.81 170 HIS A N 1
ATOM 1334 C CA . HIS A 1 170 ? 9.883 7.622 9.218 1.00 75.81 170 HIS A CA 1
ATOM 1335 C C . HIS A 1 170 ? 9.137 6.344 8.763 1.00 75.81 170 HIS A C 1
ATOM 1337 O O . HIS A 1 170 ? 9.754 5.324 8.466 1.00 75.81 170 HIS A O 1
ATOM 1343 N N . VAL A 1 171 ? 7.804 6.370 8.754 1.00 85.44 171 VAL A N 1
ATOM 1344 C CA . VAL A 1 171 ? 6.933 5.251 8.410 1.00 85.44 171 VAL A CA 1
ATOM 1345 C C . VAL A 1 171 ? 6.343 5.509 7.017 1.00 85.44 171 VAL A C 1
ATOM 1347 O O . VAL A 1 171 ? 5.721 6.554 6.823 1.00 85.44 171 VAL A O 1
ATOM 1350 N N . PRO A 1 172 ? 6.478 4.588 6.043 1.00 90.62 172 PRO A N 1
ATOM 1351 C CA . PRO A 1 172 ? 6.067 4.832 4.658 1.00 90.62 172 PRO A CA 1
ATOM 1352 C C . PRO A 1 172 ? 4.547 4.643 4.475 1.00 90.62 172 PRO A C 1
ATOM 1354 O O . PRO A 1 172 ? 4.067 3.675 3.881 1.00 90.62 172 PRO A O 1
ATOM 1357 N N . VAL A 1 173 ? 3.754 5.572 5.026 1.00 93.19 173 VAL A N 1
ATOM 1358 C CA . VAL A 1 173 ? 2.277 5.510 5.041 1.00 93.19 173 VAL A CA 1
ATOM 1359 C C . VAL A 1 173 ? 1.688 5.545 3.620 1.00 93.19 173 VAL A C 1
ATOM 1361 O O . VAL A 1 173 ? 0.752 4.798 3.325 1.00 93.19 173 VAL A O 1
ATOM 1364 N N . CYS A 1 174 ? 2.268 6.332 2.708 1.00 95.19 174 CYS A N 1
ATOM 1365 C CA . CYS A 1 174 ? 1.884 6.348 1.292 1.00 95.19 174 CYS A CA 1
ATOM 1366 C C . CYS A 1 174 ? 2.119 4.989 0.608 1.00 95.19 174 CYS A C 1
ATOM 1368 O O . CYS A 1 174 ? 1.219 4.473 -0.060 1.00 95.19 174 CYS A O 1
ATOM 1370 N N . ALA A 1 175 ? 3.277 4.354 0.825 1.00 96.12 175 ALA A N 1
ATOM 1371 C CA . ALA A 1 175 ? 3.566 3.035 0.256 1.00 96.12 175 ALA A CA 1
ATOM 1372 C C . ALA A 1 175 ? 2.648 1.952 0.849 1.00 96.12 175 ALA A C 1
ATOM 1374 O O . ALA A 1 175 ? 2.264 1.007 0.161 1.00 96.12 175 ALA A O 1
ATOM 1375 N N . ALA A 1 176 ? 2.215 2.120 2.103 1.00 95.81 176 ALA A N 1
ATOM 1376 C CA . ALA A 1 176 ? 1.220 1.265 2.741 1.00 95.81 176 ALA A CA 1
ATOM 1377 C C . ALA A 1 176 ? -0.147 1.335 2.034 1.00 95.81 176 ALA A C 1
ATOM 1379 O O . ALA A 1 176 ? -0.718 0.291 1.716 1.00 95.81 176 ALA A O 1
ATOM 1380 N N . ALA A 1 177 ? -0.648 2.544 1.739 1.00 97.06 177 ALA A N 1
ATOM 1381 C CA . ALA A 1 177 ? -1.883 2.742 0.969 1.00 97.06 177 ALA A CA 1
ATOM 1382 C C . ALA A 1 177 ? -1.775 2.167 -0.453 1.00 97.06 177 ALA A C 1
ATOM 1384 O O . ALA A 1 177 ? -2.706 1.515 -0.933 1.00 97.06 177 ALA A O 1
ATOM 1385 N N . ALA A 1 178 ? -0.619 2.352 -1.100 1.00 97.56 178 ALA A N 1
ATOM 1386 C CA . ALA A 1 178 ? -0.342 1.805 -2.423 1.00 97.56 178 ALA A CA 1
ATOM 1387 C C . ALA A 1 178 ? -0.294 0.269 -2.435 1.00 97.56 178 ALA A C 1
ATOM 138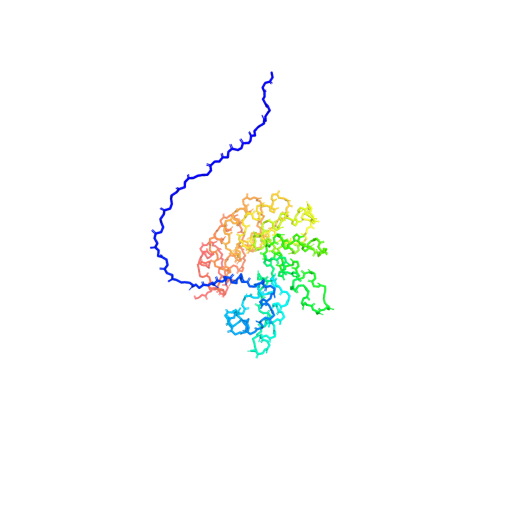9 O O . ALA A 1 178 ? -0.898 -0.347 -3.308 1.00 97.56 178 ALA A O 1
ATOM 1390 N N . ALA A 1 179 ? 0.332 -0.357 -1.433 1.00 97.25 179 ALA A N 1
ATOM 1391 C CA . ALA A 1 179 ? 0.358 -1.812 -1.262 1.00 97.25 179 ALA A CA 1
ATOM 1392 C C . ALA A 1 179 ? -1.016 -2.428 -0.929 1.00 97.25 179 ALA A C 1
ATOM 1394 O O . ALA A 1 179 ? -1.183 -3.637 -1.079 1.00 97.25 179 ALA A O 1
ATOM 1395 N N . GLY A 1 180 ? -1.962 -1.633 -0.416 1.00 95.25 180 GLY A N 1
ATOM 1396 C CA . GLY A 1 180 ? -3.329 -2.067 -0.104 1.00 95.25 180 GLY A CA 1
ATOM 1397 C C . GLY A 1 180 ? -4.343 -1.863 -1.235 1.00 95.25 180 GLY A C 1
ATOM 1398 O O . GLY A 1 180 ? -5.455 -2.380 -1.150 1.00 95.25 180 GLY A O 1
ATOM 1399 N N . GLY A 1 181 ? -3.993 -1.119 -2.290 1.00 97.00 181 GLY A N 1
ATOM 1400 C CA . GLY A 1 181 ? -4.929 -0.806 -3.375 1.00 97.00 181 GLY A CA 1
ATOM 1401 C C . GLY A 1 181 ? -5.895 0.335 -3.050 1.00 97.00 181 GLY A C 1
ATOM 1402 O O . GLY A 1 181 ? -7.002 0.386 -3.581 1.00 97.00 181 GLY A O 1
ATOM 1403 N N . HIS A 1 182 ? -5.499 1.264 -2.175 1.00 97.75 182 HIS A N 1
ATOM 1404 C CA . HIS A 1 182 ? -6.375 2.320 -1.667 1.00 97.75 182 HIS A CA 1
ATOM 1405 C C . HIS A 1 182 ? -6.054 3.694 -2.271 1.00 97.75 182 HIS A C 1
ATOM 1407 O O . HIS A 1 182 ? -5.483 4.568 -1.618 1.00 97.75 182 HIS A O 1
ATOM 1413 N N . LEU A 1 183 ? -6.455 3.894 -3.531 1.00 97.44 183 LEU A N 1
ATOM 1414 C CA . LEU A 1 183 ? -6.182 5.117 -4.297 1.00 97.44 183 LEU A CA 1
ATOM 1415 C C . LEU A 1 183 ? -6.679 6.397 -3.602 1.00 97.44 183 LEU A C 1
ATOM 1417 O O . LEU A 1 183 ? -5.931 7.365 -3.500 1.00 97.44 183 LEU A O 1
ATOM 1421 N N . ASP A 1 184 ? -7.913 6.416 -3.092 1.00 97.44 184 ASP A N 1
ATOM 1422 C CA . ASP A 1 184 ? -8.461 7.611 -2.427 1.00 97.44 184 ASP A CA 1
ATOM 1423 C C . ASP A 1 184 ? -7.782 7.901 -1.080 1.00 97.44 184 ASP A C 1
ATOM 1425 O O . ASP A 1 184 ? -7.684 9.054 -0.658 1.00 97.44 184 ASP A O 1
ATOM 1429 N N . THR A 1 185 ? -7.239 6.867 -0.435 1.00 96.69 185 THR A N 1
ATOM 1430 C CA . THR A 1 185 ? -6.381 7.023 0.739 1.00 96.69 185 THR A CA 1
ATOM 1431 C C . THR A 1 185 ? -5.033 7.632 0.364 1.00 96.69 185 THR A C 1
ATOM 1433 O O . THR A 1 185 ? -4.590 8.559 1.036 1.00 96.69 185 THR A O 1
ATOM 1436 N N . LEU A 1 186 ? -4.410 7.176 -0.727 1.00 96.94 186 LEU A N 1
ATOM 1437 C CA . LEU A 1 186 ? -3.152 7.743 -1.216 1.00 96.94 186 LEU A CA 1
ATOM 1438 C C . LEU A 1 186 ? -3.304 9.212 -1.643 1.00 96.94 186 LEU A C 1
ATOM 1440 O O . LEU A 1 186 ? -2.464 10.027 -1.274 1.00 96.94 186 LEU A O 1
ATOM 1444 N N . LYS A 1 187 ? -4.388 9.560 -2.356 1.00 96.50 187 LYS A N 1
ATOM 1445 C CA . LYS A 1 187 ? -4.726 10.955 -2.702 1.00 96.50 187 LYS A CA 1
ATOM 1446 C C . LYS A 1 187 ? -4.772 11.832 -1.457 1.00 96.50 187 LYS A C 1
ATOM 1448 O O . LYS A 1 187 ? -4.046 12.815 -1.380 1.00 96.50 187 LYS A O 1
ATOM 1453 N N . TYR A 1 188 ? -5.561 11.431 -0.456 1.00 95.25 188 TYR A N 1
ATOM 1454 C CA . TYR A 1 188 ? -5.686 12.178 0.795 1.00 95.25 188 TYR A CA 1
ATOM 1455 C C . TYR A 1 188 ? -4.334 12.366 1.496 1.00 95.25 188 TYR A C 1
ATOM 1457 O O . TYR A 1 188 ? -4.028 13.474 1.930 1.00 95.25 188 TYR A O 1
ATOM 1465 N N . LEU A 1 189 ? -3.515 11.313 1.588 1.00 93.19 189 LEU A N 1
ATOM 1466 C CA . LEU A 1 189 ? -2.182 11.395 2.191 1.00 93.19 189 LEU A CA 1
ATOM 1467 C C . LEU A 1 189 ? -1.298 12.409 1.447 1.00 93.19 189 LEU A C 1
ATOM 1469 O O . LEU A 1 189 ? -0.754 13.315 2.078 1.00 93.19 189 LEU A O 1
ATOM 1473 N N . HIS A 1 190 ? -1.215 12.312 0.118 1.00 92.69 190 HIS A N 1
ATOM 1474 C CA . HIS A 1 190 ? -0.415 13.219 -0.706 1.00 92.69 190 HIS A CA 1
ATOM 1475 C C . HIS A 1 190 ? -0.899 14.680 -0.622 1.00 92.69 190 HIS A C 1
ATOM 1477 O O . HIS A 1 190 ? -0.105 15.583 -0.363 1.00 92.69 190 HIS A O 1
ATOM 1483 N N . GLU A 1 191 ? -2.209 14.915 -0.749 1.00 92.56 191 GLU A N 1
ATOM 1484 C CA . GLU A 1 191 ? -2.837 16.243 -0.640 1.00 92.56 191 GLU A CA 1
ATOM 1485 C C . GLU A 1 191 ? -2.624 16.896 0.736 1.00 92.56 191 GLU A C 1
ATOM 1487 O O . GLU A 1 191 ? -2.585 18.122 0.842 1.00 92.56 191 GLU A O 1
ATOM 1492 N N . ASN A 1 192 ? -2.453 16.093 1.793 1.00 90.75 192 ASN A N 1
ATOM 1493 C CA . ASN A 1 192 ? -2.160 16.563 3.151 1.00 90.75 192 ASN A CA 1
ATOM 1494 C C . ASN A 1 192 ? -0.649 16.621 3.453 1.00 90.75 192 ASN A C 1
ATOM 1496 O O . ASN A 1 192 ? -0.261 16.776 4.610 1.00 90.75 192 ASN A O 1
ATOM 1500 N N . GLY A 1 193 ? 0.210 16.520 2.433 1.00 88.69 193 GLY A N 1
ATOM 1501 C CA . GLY A 1 193 ? 1.659 16.671 2.572 1.00 88.69 193 GLY A CA 1
ATOM 1502 C C . GLY A 1 193 ? 2.365 15.472 3.204 1.00 88.69 193 GLY A C 1
ATOM 1503 O O . GLY A 1 193 ? 3.437 15.644 3.783 1.00 88.69 193 GLY A O 1
ATOM 1504 N N . CYS A 1 194 ? 1.784 14.271 3.127 1.00 90.31 194 CYS A N 1
ATOM 1505 C CA . CYS A 1 194 ? 2.498 13.048 3.479 1.00 90.31 194 CYS A CA 1
ATOM 1506 C C . CYS A 1 194 ? 3.617 12.809 2.454 1.00 90.31 194 CYS A C 1
ATOM 1508 O O . CYS A 1 194 ? 3.332 12.829 1.251 1.00 90.31 194 CYS A O 1
ATOM 1510 N N . PRO A 1 195 ? 4.878 12.613 2.885 1.00 88.69 195 PRO A N 1
ATOM 1511 C CA . PRO A 1 195 ? 5.959 12.338 1.957 1.00 88.69 195 PRO A CA 1
ATOM 1512 C C . PRO A 1 195 ? 5.691 11.037 1.194 1.00 88.69 195 PRO A C 1
ATOM 1514 O O . PRO A 1 195 ? 5.103 10.081 1.709 1.00 88.69 195 PRO A O 1
ATOM 1517 N N . TRP A 1 196 ? 6.145 11.018 -0.054 1.00 92.88 196 TRP A N 1
ATOM 1518 C CA . TRP A 1 196 ? 6.229 9.817 -0.866 1.00 92.88 196 TRP A CA 1
ATOM 1519 C C . TRP A 1 196 ? 7.550 9.774 -1.627 1.00 92.88 196 TRP A C 1
ATOM 1521 O O . TRP A 1 196 ? 8.143 10.807 -1.940 1.00 92.88 196 TRP A O 1
ATOM 1531 N N . ASP A 1 197 ? 7.987 8.562 -1.911 1.00 93.19 197 ASP A N 1
ATOM 1532 C CA . ASP A 1 197 ? 9.240 8.199 -2.554 1.00 93.19 197 ASP A CA 1
ATOM 1533 C C . ASP A 1 197 ? 8.989 7.006 -3.492 1.00 93.19 197 ASP A C 1
ATOM 1535 O O . ASP A 1 197 ? 7.849 6.564 -3.684 1.00 93.19 197 ASP A O 1
ATOM 1539 N N . GLU A 1 198 ? 10.050 6.486 -4.099 1.00 95.19 198 GLU A N 1
ATOM 1540 C CA . GLU A 1 198 ? 9.997 5.344 -5.009 1.00 95.19 198 GLU A CA 1
ATOM 1541 C C . GLU A 1 198 ? 9.332 4.081 -4.420 1.00 95.19 198 GLU A C 1
ATOM 1543 O O . GLU A 1 198 ? 8.798 3.269 -5.187 1.00 95.19 198 GLU A O 1
ATOM 1548 N N . GLU A 1 199 ? 9.277 3.919 -3.086 1.00 95.62 199 GLU A N 1
ATOM 1549 C CA . GLU A 1 199 ? 8.609 2.775 -2.449 1.00 95.62 199 GLU A CA 1
ATOM 1550 C C . GLU A 1 199 ? 7.110 2.737 -2.776 1.00 95.62 199 GLU A C 1
ATOM 1552 O O . GLU A 1 199 ? 6.512 1.661 -2.801 1.00 95.62 199 GLU A O 1
ATOM 1557 N N . VAL A 1 200 ? 6.483 3.882 -3.073 1.00 97.19 200 VAL A N 1
ATOM 1558 C CA . VAL A 1 200 ? 5.069 3.948 -3.479 1.00 97.19 200 VAL A CA 1
ATOM 1559 C C . VAL A 1 200 ? 4.853 3.297 -4.845 1.00 97.19 200 VAL A C 1
ATOM 1561 O O . VAL A 1 200 ? 3.894 2.536 -5.015 1.00 97.19 200 VAL A O 1
ATOM 1564 N N . LEU A 1 201 ? 5.749 3.547 -5.806 1.00 97.88 201 LEU A N 1
ATOM 1565 C CA . LEU A 1 201 ? 5.680 2.919 -7.127 1.00 97.88 201 LEU A CA 1
ATOM 1566 C C . LEU A 1 201 ? 6.050 1.436 -7.047 1.00 97.88 201 LEU A C 1
ATOM 1568 O O . LEU A 1 201 ? 5.355 0.618 -7.649 1.00 97.88 201 LEU A O 1
ATOM 1572 N N . GLU A 1 202 ? 7.070 1.062 -6.264 1.00 97.31 202 GLU A N 1
ATOM 1573 C CA . GLU A 1 202 ? 7.385 -0.351 -6.018 1.00 97.31 202 GLU A CA 1
ATOM 1574 C C . GLU A 1 202 ? 6.189 -1.078 -5.385 1.00 97.31 202 GLU A C 1
ATOM 1576 O O . GLU A 1 202 ? 5.764 -2.123 -5.874 1.00 97.31 202 GLU A O 1
ATOM 1581 N N . ALA A 1 203 ? 5.591 -0.516 -4.332 1.00 97.50 203 ALA A N 1
ATOM 1582 C CA . ALA A 1 203 ? 4.459 -1.109 -3.631 1.00 97.50 203 ALA A CA 1
ATOM 1583 C C . ALA A 1 203 ? 3.246 -1.325 -4.548 1.00 97.50 203 ALA A C 1
ATOM 1585 O O . ALA A 1 203 ? 2.670 -2.417 -4.541 1.00 97.50 203 ALA A O 1
ATOM 1586 N N . ALA A 1 204 ? 2.889 -0.323 -5.360 1.00 97.94 204 ALA A N 1
ATOM 1587 C CA . ALA A 1 204 ? 1.802 -0.426 -6.331 1.00 97.94 204 ALA A CA 1
ATOM 1588 C C . ALA A 1 204 ? 2.107 -1.456 -7.434 1.00 97.94 204 ALA A C 1
ATOM 1590 O O . ALA A 1 204 ? 1.253 -2.282 -7.761 1.00 97.94 204 ALA A O 1
ATOM 1591 N N . ALA A 1 205 ? 3.331 -1.454 -7.974 1.00 97.62 205 ALA A N 1
ATOM 1592 C CA . ALA A 1 205 ? 3.773 -2.378 -9.018 1.00 97.62 205 ALA A CA 1
ATOM 1593 C C . ALA A 1 205 ? 3.820 -3.838 -8.528 1.00 97.62 205 ALA A C 1
ATOM 1595 O O . ALA A 1 205 ? 3.353 -4.749 -9.217 1.00 97.62 205 ALA A O 1
ATOM 1596 N N . ARG A 1 206 ? 4.303 -4.057 -7.301 1.00 96.88 206 ARG A N 1
ATOM 1597 C CA . ARG A 1 206 ? 4.343 -5.348 -6.600 1.00 96.88 206 ARG A CA 1
ATOM 1598 C C . ARG A 1 206 ? 2.951 -5.912 -6.312 1.00 96.88 206 ARG A C 1
ATOM 1600 O O . ARG A 1 206 ? 2.755 -7.117 -6.431 1.00 96.88 206 ARG A O 1
ATOM 1607 N N . ALA A 1 207 ? 1.997 -5.057 -5.946 1.00 96.19 207 ALA A N 1
ATOM 1608 C CA . ALA A 1 207 ? 0.621 -5.453 -5.639 1.00 96.19 207 ALA A CA 1
ATOM 1609 C C . ALA A 1 207 ? -0.313 -5.487 -6.870 1.00 96.19 207 ALA A C 1
ATOM 1611 O O . ALA A 1 207 ? -1.405 -6.041 -6.793 1.00 96.19 207 ALA A O 1
ATOM 1612 N N . GLY A 1 208 ? 0.114 -4.931 -8.009 1.00 96.19 208 GLY A N 1
ATOM 1613 C CA . GLY A 1 208 ? -0.645 -4.931 -9.267 1.00 96.19 208 GLY A CA 1
ATOM 1614 C C . GLY A 1 208 ? -1.661 -3.791 -9.397 1.00 96.19 208 GLY A C 1
ATOM 1615 O O . GLY A 1 208 ? -2.479 -3.795 -10.317 1.00 96.19 208 GLY A O 1
ATOM 1616 N N . HIS A 1 209 ? -1.608 -2.793 -8.512 1.00 97.94 209 HIS A N 1
ATOM 1617 C CA . HIS A 1 209 ? -2.520 -1.647 -8.496 1.00 97.94 209 HIS A CA 1
ATOM 1618 C C . HIS A 1 209 ? -2.103 -0.597 -9.537 1.00 97.94 209 HIS A C 1
ATOM 1620 O O . HIS A 1 209 ? -1.502 0.434 -9.233 1.00 97.94 209 HIS A O 1
ATOM 1626 N N . LEU A 1 210 ? -2.388 -0.903 -10.807 1.00 97.56 210 LEU A N 1
ATOM 1627 C CA . LEU A 1 210 ? -2.014 -0.098 -11.975 1.00 97.56 210 LEU A CA 1
ATOM 1628 C C . LEU A 1 210 ? -2.584 1.330 -11.948 1.00 97.56 210 LEU A C 1
ATOM 1630 O O . LEU A 1 210 ? -1.951 2.256 -12.448 1.00 97.56 210 LEU A O 1
ATOM 1634 N N . ASP A 1 211 ? -3.781 1.507 -11.399 1.00 97.88 211 ASP A N 1
ATOM 1635 C CA . ASP A 1 211 ? -4.438 2.800 -11.204 1.00 97.88 211 ASP A CA 1
ATOM 1636 C C . ASP A 1 211 ? -3.660 3.689 -10.224 1.00 97.88 211 ASP A C 1
ATOM 1638 O O . ASP A 1 211 ? -3.431 4.867 -10.505 1.00 97.88 211 ASP A O 1
ATOM 1642 N N . ILE A 1 212 ? -3.172 3.104 -9.129 1.00 98.06 212 ILE A N 1
ATOM 1643 C CA . ILE A 1 212 ? -2.306 3.774 -8.156 1.00 98.06 212 ILE A CA 1
ATOM 1644 C C . ILE A 1 212 ? -0.933 4.072 -8.750 1.00 98.06 212 ILE A C 1
ATOM 1646 O O . ILE A 1 212 ? -0.450 5.194 -8.617 1.00 98.06 212 ILE A O 1
ATOM 1650 N N . LEU A 1 213 ? -0.326 3.101 -9.439 1.00 97.50 213 LEU A N 1
ATOM 1651 C CA . LEU A 1 213 ? 0.972 3.266 -10.096 1.00 97.50 213 LEU A CA 1
ATOM 1652 C C . LEU A 1 213 ? 0.941 4.432 -11.099 1.00 97.50 213 LEU A C 1
ATOM 1654 O O . LEU A 1 213 ? 1.831 5.280 -11.095 1.00 97.50 213 LEU A O 1
ATOM 1658 N N . LYS A 1 214 ? -0.126 4.510 -11.906 1.00 98.06 214 LYS A N 1
ATOM 1659 C CA . LYS A 1 214 ? -0.400 5.629 -12.819 1.00 98.06 214 LYS A CA 1
ATOM 1660 C C . LYS A 1 214 ? -0.566 6.945 -12.073 1.00 98.06 214 LYS A C 1
ATOM 1662 O O . LYS A 1 214 ? 0.082 7.922 -12.434 1.00 98.06 214 LYS A O 1
ATOM 1667 N N . TYR A 1 215 ? -1.414 6.974 -11.044 1.00 98.00 215 TYR A N 1
ATOM 1668 C CA . TYR A 1 215 ? -1.682 8.189 -10.279 1.00 98.00 215 TYR A CA 1
ATOM 1669 C C . TYR A 1 215 ? -0.406 8.754 -9.640 1.00 98.00 215 TYR A C 1
ATOM 1671 O O . TYR A 1 215 ? -0.079 9.914 -9.880 1.00 98.00 215 TYR A O 1
ATOM 1679 N N . ALA A 1 216 ? 0.335 7.940 -8.886 1.00 97.12 216 ALA A N 1
ATOM 1680 C CA . ALA A 1 216 ? 1.539 8.373 -8.182 1.00 97.12 216 ALA A CA 1
ATOM 1681 C C . ALA A 1 216 ? 2.619 8.872 -9.158 1.00 97.12 216 ALA A C 1
ATOM 1683 O O . ALA A 1 216 ? 3.149 9.969 -8.975 1.00 97.12 216 ALA A O 1
ATOM 1684 N N . HIS A 1 217 ? 2.883 8.132 -10.243 1.00 97.06 217 HIS A N 1
ATOM 1685 C CA . HIS A 1 217 ? 3.838 8.551 -11.273 1.00 97.06 217 HIS A CA 1
ATOM 1686 C C . HIS A 1 217 ? 3.437 9.892 -11.921 1.00 97.06 217 HIS A C 1
ATOM 1688 O O . HIS A 1 217 ? 4.250 10.810 -12.017 1.00 97.06 217 HIS A O 1
ATOM 1694 N N . GLN A 1 218 ? 2.164 10.052 -12.301 1.00 96.81 218 GLN A N 1
ATOM 1695 C CA . GLN A 1 218 ? 1.652 11.285 -12.922 1.00 96.81 218 GLN A CA 1
ATOM 1696 C C . GLN A 1 218 ? 1.692 12.511 -11.994 1.00 96.81 218 GLN A C 1
ATOM 1698 O O . GLN A 1 218 ? 1.695 13.637 -12.487 1.00 96.81 218 GLN A O 1
ATOM 1703 N N . HIS A 1 219 ? 1.747 12.306 -10.676 1.00 96.25 219 HIS A N 1
ATOM 1704 C CA . HIS A 1 219 ? 1.858 13.367 -9.668 1.00 96.25 219 HIS A CA 1
ATOM 1705 C C . HIS A 1 219 ? 3.300 13.552 -9.155 1.00 96.25 219 HIS A C 1
ATOM 1707 O O . HIS A 1 219 ? 3.525 14.215 -8.145 1.00 96.25 219 HIS A O 1
ATOM 1713 N N . GLY A 1 220 ? 4.296 13.014 -9.870 1.00 94.50 220 GLY A N 1
ATOM 1714 C CA . GLY A 1 220 ? 5.713 13.293 -9.626 1.00 94.50 220 GLY A CA 1
ATOM 1715 C C . GLY A 1 220 ? 6.390 12.399 -8.587 1.00 94.50 220 GLY A C 1
ATOM 1716 O O . GLY A 1 220 ? 7.474 12.741 -8.119 1.00 94.50 220 GLY A O 1
ATOM 1717 N N . CYS A 1 221 ? 5.790 11.262 -8.227 1.00 95.81 221 CYS A N 1
ATOM 1718 C CA . CYS A 1 221 ? 6.493 10.219 -7.485 1.00 95.81 221 CYS A CA 1
ATOM 1719 C C . CYS A 1 221 ? 7.632 9.638 -8.363 1.00 95.81 221 CYS A C 1
ATOM 1721 O O . CYS A 1 221 ? 7.377 9.303 -9.527 1.00 95.81 221 CYS A O 1
ATOM 1723 N N . PRO A 1 222 ? 8.885 9.565 -7.872 1.00 95.75 222 PRO A N 1
ATOM 1724 C CA . PRO A 1 222 ? 10.038 9.187 -8.687 1.00 95.75 222 PRO A CA 1
ATOM 1725 C C . PRO A 1 222 ? 10.134 7.671 -8.909 1.00 95.75 222 PRO A C 1
ATOM 1727 O O . PRO A 1 222 ? 9.754 6.876 -8.054 1.00 95.75 222 PRO A O 1
ATOM 1730 N N . TRP A 1 223 ? 10.717 7.265 -10.041 1.00 95.69 223 TRP A N 1
ATOM 1731 C CA . TRP A 1 223 ? 11.236 5.902 -10.198 1.00 95.69 223 TRP A CA 1
ATOM 1732 C C . TRP A 1 223 ? 12.551 5.742 -9.434 1.00 95.69 223 TRP A C 1
ATOM 1734 O O . TRP A 1 223 ? 13.374 6.660 -9.413 1.00 95.69 223 TRP A O 1
ATOM 1744 N N . ASP A 1 224 ? 12.791 4.547 -8.899 1.00 95.12 224 ASP A N 1
ATOM 1745 C CA . ASP A 1 224 ? 14.097 4.181 -8.366 1.00 95.12 224 ASP A CA 1
ATOM 1746 C C . ASP A 1 224 ? 15.126 3.970 -9.493 1.00 95.12 224 ASP A C 1
ATOM 1748 O O . ASP A 1 224 ? 14.792 3.636 -10.632 1.00 95.12 224 ASP A O 1
ATOM 1752 N N . THR A 1 225 ? 16.411 4.114 -9.171 1.00 92.19 225 THR A N 1
ATOM 1753 C CA . THR A 1 225 ? 17.499 3.926 -10.146 1.00 92.19 225 THR A CA 1
ATOM 1754 C C . THR A 1 225 ? 17.825 2.458 -10.433 1.00 92.19 225 THR A C 1
ATOM 1756 O O . THR A 1 225 ? 18.523 2.177 -11.409 1.00 92.19 225 THR A O 1
ATOM 1759 N N . TYR A 1 226 ? 17.326 1.517 -9.622 1.00 91.81 226 TYR A N 1
ATOM 1760 C CA . TYR A 1 226 ? 17.616 0.084 -9.741 1.00 91.81 226 TYR A CA 1
ATOM 1761 C C . TYR A 1 226 ? 16.551 -0.698 -10.525 1.00 91.81 226 TYR A C 1
ATOM 1763 O O . TYR A 1 226 ? 16.806 -1.845 -10.893 1.00 91.81 226 TYR A O 1
ATOM 1771 N N . GLY A 1 227 ? 15.392 -0.101 -10.816 1.00 93.06 227 GLY A N 1
ATOM 1772 C CA . GLY A 1 227 ? 14.303 -0.741 -11.556 1.00 93.06 227 GLY A CA 1
ATOM 1773 C C . GLY A 1 227 ? 13.443 -1.666 -10.695 1.00 93.06 227 GLY A C 1
ATOM 1774 O O . GLY A 1 227 ? 12.949 -2.689 -11.179 1.00 93.06 227 GLY A O 1
ATOM 1775 N N . SER A 1 228 ? 13.292 -1.343 -9.413 1.00 95.31 228 SER A N 1
ATOM 1776 C CA . SER A 1 228 ? 12.590 -2.137 -8.402 1.00 95.31 228 SER A CA 1
ATOM 1777 C C . SER A 1 228 ? 11.099 -2.274 -8.713 1.00 95.31 228 SER A C 1
ATOM 1779 O O . SER A 1 228 ? 10.537 -3.355 -8.526 1.00 95.31 228 SER A O 1
ATOM 1781 N N . ALA A 1 229 ? 10.459 -1.250 -9.290 1.00 95.19 229 ALA A N 1
ATOM 1782 C CA . ALA A 1 229 ? 9.069 -1.358 -9.746 1.00 95.19 229 ALA A CA 1
ATOM 1783 C C . ALA A 1 229 ? 8.910 -2.373 -10.900 1.00 95.19 229 ALA A C 1
ATOM 1785 O O . ALA A 1 229 ? 8.050 -3.254 -10.834 1.00 95.19 229 ALA A O 1
ATOM 1786 N N . CYS A 1 230 ? 9.790 -2.339 -11.909 1.00 94.94 230 CYS A N 1
ATOM 1787 C CA . CYS A 1 230 ? 9.836 -3.359 -12.966 1.00 94.94 230 CYS A CA 1
ATOM 1788 C C . CYS A 1 230 ? 10.132 -4.759 -12.398 1.00 94.94 230 CYS A C 1
ATOM 1790 O O . CYS A 1 230 ? 9.437 -5.724 -12.718 1.00 94.94 230 CYS A O 1
ATOM 1792 N N . GLN A 1 231 ? 11.119 -4.884 -11.505 1.00 94.75 231 GLN A N 1
ATOM 1793 C CA . GLN A 1 231 ? 11.483 -6.160 -10.884 1.00 94.75 231 GLN A CA 1
ATOM 1794 C C . GLN A 1 231 ? 10.320 -6.773 -10.092 1.00 94.75 231 GLN A C 1
ATOM 1796 O O . GLN A 1 231 ? 10.053 -7.970 -10.203 1.00 94.75 231 GLN A O 1
ATOM 1801 N N . THR A 1 232 ? 9.630 -5.975 -9.277 1.00 95.88 232 THR A N 1
ATOM 1802 C CA . THR A 1 232 ? 8.558 -6.463 -8.400 1.00 95.88 232 THR A CA 1
ATOM 1803 C C . THR A 1 232 ? 7.260 -6.737 -9.150 1.00 95.88 232 THR A C 1
ATOM 1805 O O . THR A 1 232 ? 6.599 -7.729 -8.832 1.00 95.88 232 THR A O 1
ATOM 1808 N N . ALA A 1 233 ? 6.929 -5.959 -10.188 1.00 96.50 233 ALA A N 1
ATOM 1809 C CA . ALA A 1 233 ? 5.839 -6.297 -11.101 1.00 96.50 233 ALA A CA 1
ATOM 1810 C C . ALA A 1 233 ? 6.108 -7.619 -11.837 1.00 96.50 233 ALA A C 1
ATOM 1812 O O . ALA A 1 233 ? 5.240 -8.491 -11.865 1.00 96.50 233 ALA A O 1
ATOM 1813 N N . ALA A 1 234 ? 7.323 -7.811 -12.365 1.00 94.75 234 ALA A N 1
ATOM 1814 C CA . ALA A 1 234 ? 7.709 -9.044 -13.052 1.00 94.75 234 ALA A CA 1
ATOM 1815 C C . ALA A 1 234 ? 7.711 -10.271 -12.124 1.00 94.75 234 ALA A C 1
ATOM 1817 O O . ALA A 1 234 ? 7.243 -11.332 -12.522 1.00 94.75 234 ALA A O 1
ATOM 1818 N N . CYS A 1 235 ? 8.170 -10.119 -10.877 1.00 94.69 235 CYS A N 1
ATOM 1819 C CA . CYS A 1 235 ? 8.158 -11.167 -9.849 1.00 94.69 235 CYS A CA 1
ATOM 1820 C C . CYS A 1 235 ? 6.737 -11.676 -9.529 1.00 94.69 235 CYS A C 1
ATOM 1822 O O . CYS A 1 23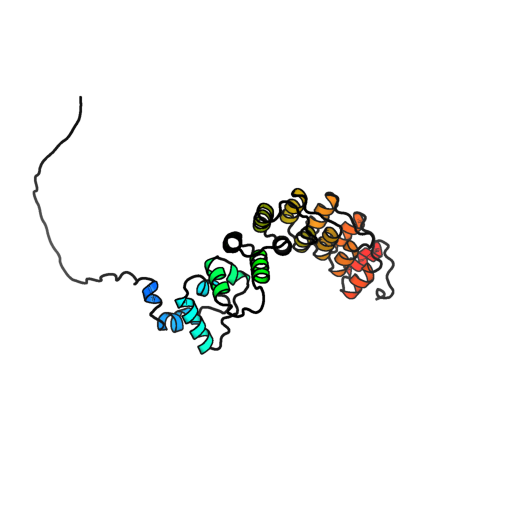5 ? 6.509 -12.880 -9.406 1.00 94.69 235 CYS A O 1
ATOM 1824 N N . ASN A 1 236 ? 5.760 -10.767 -9.439 1.00 94.50 236 ASN A N 1
ATOM 1825 C CA . ASN A 1 236 ? 4.375 -11.104 -9.089 1.00 94.50 236 ASN A CA 1
ATOM 1826 C C . ASN A 1 236 ? 3.477 -11.383 -10.309 1.00 94.50 236 ASN A C 1
ATOM 1828 O O . ASN A 1 236 ? 2.312 -11.728 -10.132 1.00 94.50 236 ASN A O 1
ATOM 1832 N N . GLY A 1 237 ? 3.998 -11.262 -11.535 1.00 93.88 237 GLY A N 1
ATOM 1833 C CA . GLY A 1 237 ? 3.225 -11.483 -12.764 1.00 93.88 237 GLY A CA 1
ATOM 1834 C C . GLY A 1 237 ? 2.299 -10.325 -13.146 1.00 93.88 237 GLY A C 1
ATOM 1835 O O . GLY A 1 237 ? 1.429 -10.492 -13.999 1.00 93.88 237 GLY A O 1
ATOM 1836 N N . ASN A 1 238 ? 2.487 -9.140 -12.557 1.00 96.44 238 ASN A N 1
ATOM 1837 C CA . ASN A 1 238 ? 1.663 -7.953 -12.799 1.00 96.44 238 ASN A CA 1
ATOM 1838 C C . ASN A 1 238 ? 2.032 -7.299 -14.140 1.00 96.44 238 ASN A C 1
ATOM 1840 O O . ASN A 1 238 ? 2.600 -6.206 -14.186 1.00 96.44 238 ASN A O 1
ATOM 1844 N N . LEU A 1 239 ? 1.731 -7.986 -15.243 1.00 95.50 239 LEU A N 1
ATOM 1845 C CA . LEU A 1 239 ? 2.179 -7.633 -16.591 1.00 95.50 239 LEU A CA 1
ATOM 1846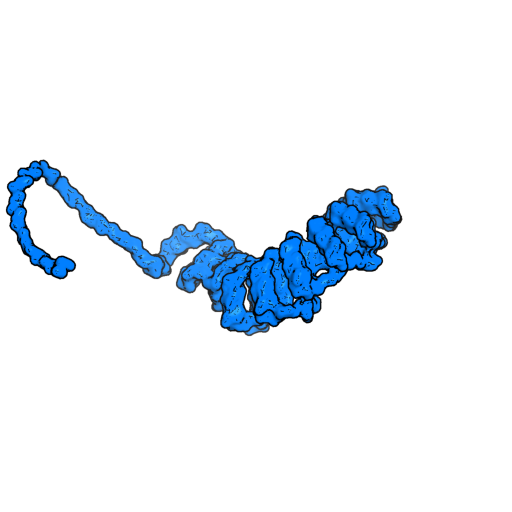 C C . LEU A 1 239 ? 1.802 -6.203 -17.005 1.00 95.50 239 LEU A C 1
ATOM 1848 O O . LEU A 1 239 ? 2.605 -5.525 -17.636 1.00 95.50 239 LEU A O 1
ATOM 1852 N N . ASP A 1 240 ? 0.616 -5.717 -16.640 1.00 97.19 240 ASP A N 1
ATOM 1853 C CA . ASP A 1 240 ? 0.190 -4.366 -17.026 1.00 97.19 240 ASP A CA 1
ATOM 1854 C C . ASP A 1 240 ? 0.888 -3.270 -16.204 1.00 97.19 240 ASP A C 1
ATOM 1856 O O . ASP A 1 240 ? 1.171 -2.193 -16.729 1.00 97.19 240 ASP A O 1
ATOM 1860 N N . ALA A 1 241 ? 1.240 -3.558 -14.944 1.00 97.12 241 ALA A N 1
ATOM 1861 C CA . ALA A 1 241 ? 2.098 -2.691 -14.135 1.00 97.12 241 ALA A CA 1
ATOM 1862 C C . ALA A 1 241 ? 3.540 -2.684 -14.664 1.00 97.12 241 ALA A C 1
ATOM 1864 O O . ALA A 1 241 ? 4.154 -1.623 -14.742 1.00 97.12 241 ALA A O 1
ATOM 1865 N N . LEU A 1 242 ? 4.049 -3.845 -15.093 1.00 96.00 242 LEU A N 1
ATOM 1866 C CA . LEU A 1 242 ? 5.365 -3.998 -15.715 1.00 96.00 242 LEU A CA 1
ATOM 1867 C C . LEU A 1 242 ? 5.479 -3.206 -17.024 1.00 96.00 242 LEU A C 1
ATOM 1869 O O . LEU A 1 242 ? 6.432 -2.449 -17.203 1.00 96.00 242 LEU A O 1
ATOM 1873 N N . LYS A 1 243 ? 4.489 -3.357 -17.915 1.00 95.75 243 LYS A N 1
ATOM 1874 C CA . LYS A 1 243 ? 4.381 -2.593 -19.165 1.00 95.75 243 LYS A CA 1
ATOM 1875 C C . LYS A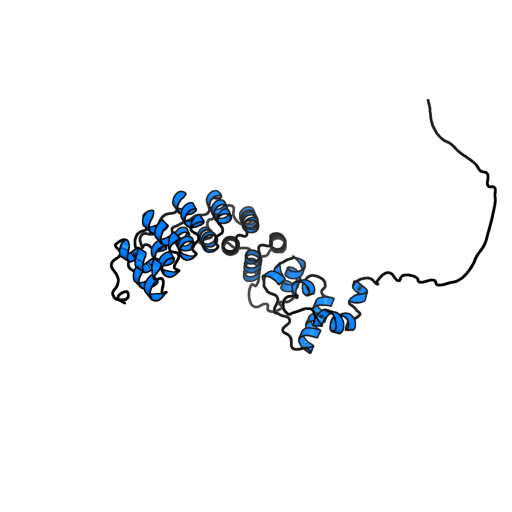 1 243 ? 4.395 -1.101 -18.890 1.00 95.75 243 LYS A C 1
ATOM 1877 O O . LYS A 1 243 ? 5.272 -0.402 -19.381 1.00 95.75 243 LYS A O 1
ATOM 1882 N N . TYR A 1 244 ? 3.485 -0.643 -18.028 1.00 97.25 244 TYR A N 1
ATOM 1883 C CA . TYR A 1 244 ? 3.368 0.769 -17.693 1.00 97.25 244 TYR A CA 1
ATOM 1884 C C . TYR A 1 244 ? 4.660 1.338 -17.093 1.00 97.25 244 TYR A C 1
ATOM 1886 O O . TYR A 1 244 ? 5.103 2.398 -17.526 1.00 97.25 244 TYR A O 1
ATOM 1894 N N . ALA A 1 245 ? 5.291 0.635 -16.146 1.00 95.50 245 ALA A N 1
ATOM 1895 C CA . ALA A 1 245 ? 6.549 1.074 -15.552 1.00 95.50 245 ALA A CA 1
ATOM 1896 C C . ALA A 1 245 ? 7.651 1.220 -16.614 1.00 95.50 245 ALA A C 1
ATOM 1898 O O . ALA A 1 245 ? 8.269 2.280 -16.707 1.00 95.50 245 ALA A O 1
ATOM 1899 N N . HIS A 1 246 ? 7.846 0.203 -17.460 1.00 93.81 246 HIS A N 1
ATOM 1900 C CA . HIS A 1 246 ? 8.851 0.242 -18.522 1.00 93.81 246 HIS A CA 1
ATOM 1901 C C . HIS A 1 246 ? 8.586 1.362 -19.546 1.00 93.81 246 HIS A C 1
ATOM 1903 O O . HIS A 1 246 ? 9.468 2.176 -19.820 1.00 93.81 246 HIS A O 1
ATOM 1909 N N . GLU A 1 247 ? 7.356 1.452 -20.060 1.00 95.19 247 GLU A N 1
ATOM 1910 C CA . GLU A 1 247 ? 6.935 2.448 -21.058 1.00 95.19 247 GLU A CA 1
ATOM 1911 C C . GLU A 1 247 ? 7.030 3.896 -20.541 1.00 95.19 247 GLU A C 1
ATOM 1913 O O . GLU A 1 247 ? 7.187 4.822 -21.334 1.00 95.19 247 GLU A O 1
ATOM 1918 N N . ASN A 1 248 ? 6.970 4.101 -19.219 1.00 95.38 248 ASN A N 1
ATOM 1919 C CA . ASN A 1 248 ? 7.057 5.417 -18.571 1.00 95.38 248 ASN A CA 1
ATOM 1920 C C . ASN A 1 248 ? 8.431 5.660 -17.912 1.00 95.38 248 ASN A C 1
ATOM 1922 O O . ASN A 1 248 ? 8.566 6.507 -17.027 1.00 95.38 248 ASN A O 1
ATOM 1926 N N . GLY A 1 249 ? 9.469 4.944 -18.359 1.00 91.31 249 GLY A N 1
ATOM 1927 C CA . GLY A 1 249 ? 10.866 5.254 -18.046 1.00 91.31 249 GLY A CA 1
ATOM 1928 C C . GLY A 1 249 ? 11.417 4.657 -16.750 1.00 91.31 249 GLY A C 1
ATOM 1929 O O . GLY A 1 249 ? 12.496 5.070 -16.325 1.00 91.31 249 GLY A O 1
ATOM 1930 N N . CYS A 1 250 ? 10.737 3.688 -16.128 1.00 93.19 250 CYS A N 1
ATOM 1931 C CA . CYS A 1 250 ? 11.350 2.894 -15.063 1.00 93.19 250 CYS A CA 1
ATOM 1932 C C . CYS A 1 250 ? 12.503 2.058 -15.654 1.00 93.19 250 CYS A C 1
ATOM 1934 O O . CYS A 1 250 ? 12.290 1.347 -16.647 1.00 93.19 250 CYS A O 1
ATOM 1936 N N . PRO A 1 251 ? 13.722 2.117 -15.086 1.00 92.44 251 PRO A N 1
ATOM 1937 C CA . PRO A 1 251 ? 14.840 1.336 -15.593 1.00 92.44 251 PRO A CA 1
ATOM 1938 C C . PRO A 1 251 ? 14.599 -0.171 -15.432 1.00 92.44 251 PRO A C 1
ATOM 1940 O O . PRO A 1 251 ? 13.841 -0.635 -14.579 1.00 92.44 251 PRO A O 1
ATOM 1943 N N . TRP A 1 252 ? 15.282 -0.964 -16.254 1.00 90.69 252 TRP A N 1
ATOM 1944 C CA . TRP A 1 252 ? 15.284 -2.414 -16.105 1.00 90.69 252 TRP A CA 1
ATOM 1945 C C . TRP A 1 252 ? 16.222 -2.843 -14.973 1.00 90.69 252 TRP A C 1
ATOM 1947 O O . TRP A 1 252 ? 17.437 -2.668 -15.078 1.00 90.69 252 TRP A O 1
ATOM 1957 N N . SER A 1 253 ? 15.690 -3.504 -13.941 1.00 89.88 253 SER A N 1
ATOM 1958 C CA . SER A 1 253 ? 16.539 -4.247 -13.003 1.00 89.88 253 SER A CA 1
ATOM 1959 C C . SER A 1 253 ? 17.199 -5.427 -13.727 1.00 89.88 253 SER A C 1
ATOM 1961 O O . SER A 1 253 ? 16.487 -6.215 -14.366 1.00 89.88 253 SER A O 1
ATOM 1963 N N . PRO A 1 254 ? 18.520 -5.653 -13.576 1.00 85.56 254 PRO A N 1
ATOM 1964 C CA . PRO A 1 254 ? 19.192 -6.835 -14.119 1.00 85.56 254 PRO A CA 1
ATOM 1965 C C . PRO A 1 254 ? 18.600 -8.166 -13.629 1.00 85.56 254 PRO A C 1
ATOM 1967 O O . PRO A 1 254 ? 18.774 -9.190 -14.280 1.00 85.56 254 PRO A O 1
ATOM 1970 N N . ARG A 1 255 ? 17.887 -8.160 -12.492 1.00 87.44 255 ARG A N 1
ATOM 1971 C CA . ARG A 1 255 ? 17.248 -9.348 -11.904 1.00 87.44 255 ARG A CA 1
ATOM 1972 C C . ARG A 1 255 ? 15.834 -9.610 -12.424 1.00 87.44 255 ARG A C 1
ATOM 1974 O O . ARG A 1 255 ? 15.268 -10.637 -12.068 1.00 87.44 255 ARG A O 1
ATOM 1981 N N . THR A 1 256 ? 15.250 -8.720 -13.232 1.00 87.62 256 THR A N 1
ATOM 1982 C CA . THR A 1 256 ? 13.845 -8.813 -13.684 1.00 87.62 256 THR A CA 1
ATOM 1983 C C . THR A 1 256 ? 13.535 -10.161 -14.344 1.00 87.62 256 THR A C 1
ATOM 1985 O O . THR A 1 256 ? 12.557 -10.810 -13.978 1.00 87.62 256 THR A O 1
ATOM 1988 N N . CYS A 1 257 ? 14.392 -10.622 -15.264 1.00 87.56 257 CYS A N 1
ATOM 1989 C CA . CYS A 1 257 ? 14.205 -11.916 -15.926 1.00 87.56 257 CYS A CA 1
ATOM 1990 C C . CYS A 1 257 ? 14.389 -13.088 -14.948 1.00 87.56 257 CYS A C 1
ATOM 1992 O O . CYS A 1 257 ? 13.566 -13.998 -14.938 1.00 87.56 257 CYS A O 1
ATOM 1994 N N . ASP A 1 258 ? 15.409 -13.037 -14.078 1.00 88.00 258 ASP A N 1
ATOM 1995 C CA . ASP A 1 258 ? 15.651 -14.079 -13.072 1.00 88.00 258 ASP A CA 1
ATOM 1996 C C . ASP A 1 258 ? 14.443 -14.244 -12.130 1.00 88.00 258 ASP A C 1
ATOM 1998 O O . ASP A 1 258 ? 14.016 -15.368 -11.875 1.00 88.00 258 ASP A O 1
ATOM 2002 N N . VAL A 1 259 ? 13.860 -13.146 -11.623 1.00 89.50 259 VAL A N 1
ATOM 2003 C CA . VAL A 1 259 ? 12.693 -13.227 -10.723 1.00 89.50 259 VAL A CA 1
ATOM 2004 C C . VAL A 1 259 ? 11.424 -13.658 -11.455 1.00 89.50 259 VAL A C 1
ATOM 2006 O O . VAL A 1 259 ? 10.673 -14.462 -10.911 1.00 89.50 259 VAL A O 1
ATOM 2009 N N . ALA A 1 260 ? 11.210 -13.212 -12.697 1.00 91.62 260 ALA A N 1
ATOM 2010 C CA . ALA A 1 260 ? 10.095 -13.689 -13.511 1.00 91.62 260 ALA A CA 1
ATOM 2011 C C . ALA A 1 260 ? 10.198 -15.204 -13.764 1.00 91.62 260 ALA A C 1
ATOM 2013 O O . ALA A 1 260 ? 9.218 -15.925 -13.586 1.00 91.62 260 ALA A O 1
ATOM 2014 N N . ALA A 1 261 ? 11.391 -15.707 -14.102 1.00 89.69 261 ALA A N 1
ATOM 2015 C CA . ALA A 1 261 ? 11.638 -17.131 -14.319 1.00 89.69 261 ALA A CA 1
ATOM 2016 C C . ALA A 1 261 ? 11.462 -17.959 -13.032 1.00 89.69 261 ALA A C 1
ATOM 2018 O O . ALA A 1 261 ? 10.740 -18.956 -13.049 1.00 89.69 261 ALA A O 1
ATOM 2019 N N . MET A 1 262 ? 12.043 -17.528 -11.903 1.00 91.25 262 MET A N 1
ATOM 2020 C CA . MET A 1 262 ? 11.912 -18.221 -10.608 1.00 91.25 262 MET A CA 1
ATOM 2021 C C . MET A 1 262 ? 10.459 -18.325 -10.122 1.00 91.25 262 MET A C 1
ATOM 2023 O O . MET A 1 262 ? 10.105 -19.309 -9.475 1.00 91.25 262 MET A O 1
ATOM 2027 N N . HIS A 1 263 ? 9.619 -17.336 -10.438 1.00 91.25 263 HIS A N 1
ATOM 2028 C CA . HIS A 1 263 ? 8.203 -17.310 -10.063 1.00 91.25 263 HIS A CA 1
ATOM 2029 C C . HIS A 1 263 ? 7.256 -17.822 -11.169 1.00 91.25 263 HIS A C 1
ATOM 2031 O O . HIS A 1 263 ? 6.040 -17.750 -11.009 1.00 91.25 263 HIS A O 1
ATOM 2037 N N . GLY A 1 264 ? 7.782 -18.358 -12.279 1.00 92.62 264 GLY A N 1
ATOM 2038 C CA . GLY A 1 264 ? 6.983 -18.942 -13.367 1.00 92.62 264 GLY A CA 1
ATOM 2039 C C . GLY A 1 264 ? 6.195 -17.931 -14.214 1.00 92.62 264 GLY A C 1
ATOM 2040 O O . GLY A 1 264 ? 5.263 -18.312 -14.921 1.00 92.62 264 GLY A O 1
ATOM 2041 N N . GLN A 1 265 ? 6.558 -16.649 -14.164 1.00 94.50 265 GLN A N 1
ATOM 2042 C CA . GLN A 1 265 ? 5.835 -15.536 -14.782 1.00 94.50 265 GLN A CA 1
ATOM 2043 C C . GLN A 1 265 ? 6.186 -15.397 -16.271 1.00 94.50 265 GLN A C 1
ATOM 2045 O O . GLN A 1 265 ? 6.842 -14.448 -16.704 1.00 94.50 265 GLN A O 1
ATOM 2050 N N . LEU A 1 266 ? 5.753 -16.381 -17.066 1.00 91.88 266 LEU A N 1
ATOM 2051 C CA . LEU A 1 266 ? 6.126 -16.527 -18.477 1.00 91.88 266 LEU A CA 1
ATOM 2052 C C . LEU A 1 266 ? 5.818 -15.288 -19.328 1.00 91.88 266 LEU A C 1
ATOM 2054 O O . LEU A 1 266 ? 6.617 -14.942 -20.193 1.00 91.88 266 LEU A O 1
ATOM 2058 N N . ASP A 1 267 ? 4.696 -14.605 -19.099 1.00 93.56 267 ASP A N 1
ATOM 2059 C CA . ASP A 1 267 ? 4.319 -13.448 -19.921 1.00 93.56 267 ASP A CA 1
ATOM 2060 C C . ASP A 1 267 ? 5.110 -12.182 -19.557 1.00 93.56 267 ASP A C 1
ATOM 2062 O O . ASP A 1 267 ? 5.466 -11.408 -20.446 1.00 93.56 267 ASP A O 1
ATOM 2066 N N . ALA A 1 268 ? 5.489 -12.015 -18.284 1.00 91.75 268 ALA A N 1
ATOM 2067 C CA . ALA A 1 268 ? 6.447 -10.987 -17.871 1.00 91.75 268 ALA A CA 1
ATOM 2068 C C . ALA A 1 268 ? 7.846 -11.254 -18.454 1.00 91.75 268 ALA A C 1
ATOM 2070 O O . ALA A 1 268 ? 8.514 -10.323 -18.901 1.00 91.75 268 ALA A O 1
ATOM 2071 N N . LEU A 1 269 ? 8.268 -12.524 -18.501 1.00 90.12 269 LEU A N 1
ATOM 2072 C CA . LEU A 1 269 ? 9.552 -12.930 -19.074 1.00 90.12 269 LEU A CA 1
ATOM 2073 C C . LEU A 1 269 ? 9.608 -12.706 -20.597 1.00 90.12 269 LEU A C 1
ATOM 2075 O O . LEU A 1 269 ? 10.591 -12.153 -21.087 1.00 90.12 269 LEU A O 1
ATOM 2079 N N . LYS A 1 270 ? 8.549 -13.069 -21.340 1.00 90.38 270 LYS A N 1
ATOM 2080 C CA . LYS A 1 270 ? 8.420 -12.761 -22.780 1.00 90.38 270 LYS A CA 1
ATOM 2081 C C . LYS A 1 270 ? 8.512 -11.257 -23.027 1.00 90.38 270 LYS A C 1
ATOM 2083 O O . LYS A 1 270 ? 9.332 -10.826 -23.829 1.00 90.38 270 LYS A O 1
ATOM 2088 N N . TYR A 1 271 ? 7.731 -10.467 -22.287 1.00 91.44 271 TYR A N 1
ATOM 2089 C CA . TYR A 1 271 ? 7.716 -9.014 -22.437 1.00 91.44 271 TYR A CA 1
ATOM 2090 C C . TYR A 1 271 ? 9.089 -8.381 -22.157 1.00 91.44 271 TYR A C 1
ATOM 2092 O O . TYR A 1 271 ? 9.549 -7.550 -22.937 1.00 91.44 271 TYR A O 1
ATOM 2100 N N . ALA A 1 272 ? 9.780 -8.799 -21.090 1.00 87.81 272 ALA A N 1
ATOM 2101 C CA . ALA A 1 272 ? 11.128 -8.317 -20.784 1.00 87.81 272 ALA A CA 1
ATOM 2102 C C . ALA A 1 272 ? 12.147 -8.690 -21.880 1.00 87.81 272 ALA A C 1
ATOM 2104 O O . ALA A 1 272 ? 12.983 -7.866 -22.252 1.00 87.81 272 ALA A O 1
ATOM 2105 N N . HIS A 1 273 ? 12.049 -9.903 -22.436 1.00 83.94 273 HIS A N 1
ATOM 2106 C CA . HIS A 1 273 ? 12.905 -10.358 -23.532 1.00 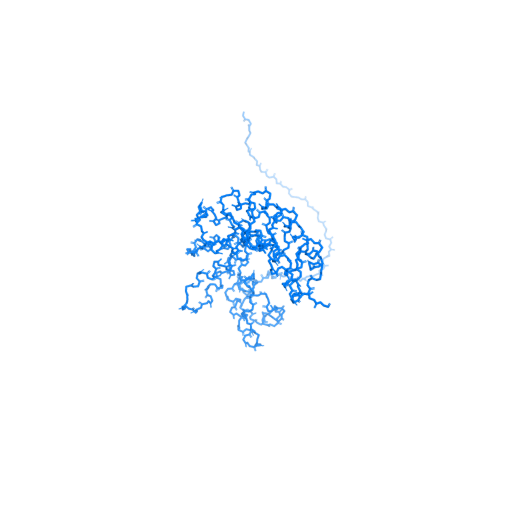83.94 273 HIS A CA 1
ATOM 2107 C C . HIS A 1 273 ? 12.675 -9.566 -24.831 1.00 83.94 273 HIS A C 1
ATOM 2109 O O . HIS A 1 273 ? 13.635 -9.114 -25.455 1.00 83.94 273 HIS A O 1
ATOM 2115 N N . GLU A 1 274 ? 11.412 -9.354 -25.210 1.00 87.75 274 GLU A N 1
ATOM 2116 C CA . GLU A 1 274 ? 11.016 -8.569 -26.389 1.00 87.75 274 GLU A CA 1
ATOM 2117 C C . GLU A 1 274 ? 11.459 -7.099 -26.286 1.00 87.75 274 GLU A C 1
ATOM 2119 O O . GLU A 1 274 ? 11.800 -6.486 -27.297 1.00 87.75 274 GLU A O 1
ATOM 2124 N N . ASN A 1 275 ? 11.533 -6.551 -25.067 1.00 85.50 275 ASN A N 1
ATOM 2125 C CA . ASN A 1 275 ? 11.901 -5.157 -24.789 1.00 85.50 275 ASN A CA 1
ATOM 2126 C C . ASN A 1 275 ? 13.363 -4.986 -24.320 1.00 85.50 275 ASN A C 1
ATOM 2128 O O . ASN A 1 275 ? 13.702 -4.076 -23.559 1.00 85.50 275 ASN A O 1
ATOM 2132 N N . GLY A 1 276 ? 14.253 -5.852 -24.815 1.00 72.06 276 GLY A N 1
ATOM 2133 C CA . GLY A 1 276 ? 15.701 -5.621 -24.818 1.00 72.06 276 GLY A CA 1
ATOM 2134 C C . GLY A 1 276 ? 16.454 -5.976 -23.534 1.00 72.06 276 GLY A C 1
ATOM 2135 O O . GLY A 1 276 ? 17.644 -5.671 -23.437 1.00 72.06 276 GLY A O 1
ATOM 2136 N N . LEU A 1 277 ? 15.815 -6.633 -22.563 1.00 71.31 277 LEU A N 1
ATOM 2137 C CA . LEU A 1 277 ? 16.488 -7.131 -21.363 1.00 71.31 277 LEU A CA 1
ATOM 2138 C C . LEU A 1 277 ? 17.206 -8.458 -21.697 1.00 71.31 277 LEU A C 1
ATOM 2140 O O . LEU A 1 277 ? 16.540 -9.445 -22.026 1.00 71.31 277 LEU A O 1
ATOM 2144 N N . PRO A 1 278 ? 18.553 -8.535 -21.656 1.00 60.09 278 PRO A N 1
ATOM 2145 C CA . PRO A 1 278 ? 19.255 -9.779 -21.957 1.00 60.09 278 PRO A CA 1
ATOM 2146 C C . PRO A 1 278 ? 18.941 -10.850 -20.907 1.00 60.09 278 PRO A C 1
ATOM 2148 O O . PRO A 1 278 ? 19.121 -10.636 -19.708 1.00 60.09 278 PRO A O 1
ATOM 2151 N N . MET A 1 279 ? 18.511 -12.025 -21.375 1.00 59.66 279 MET A N 1
ATOM 2152 C CA . MET A 1 279 ? 18.232 -13.191 -20.534 1.00 59.66 279 MET A CA 1
ATOM 2153 C C . MET A 1 279 ? 19.452 -13.552 -19.672 1.00 59.66 279 MET A C 1
ATOM 2155 O O . MET A 1 279 ? 20.536 -13.835 -20.191 1.00 59.66 279 MET A O 1
ATOM 2159 N N . GLY A 1 280 ? 19.267 -13.586 -18.350 1.00 56.19 280 GLY A N 1
ATOM 2160 C CA . GLY A 1 280 ? 20.256 -14.130 -17.420 1.00 56.19 280 GLY A CA 1
ATOM 2161 C C . GLY A 1 280 ? 20.474 -15.631 -17.647 1.00 56.19 280 GLY A C 1
ATOM 2162 O O . GLY A 1 280 ? 19.636 -16.312 -18.238 1.00 56.19 280 GLY A O 1
ATOM 2163 N N . ARG A 1 281 ? 21.583 -16.191 -17.139 1.00 50.75 281 ARG A N 1
ATOM 2164 C CA . ARG A 1 281 ? 21.917 -17.623 -17.338 1.00 50.75 281 ARG A CA 1
ATOM 2165 C C . ARG A 1 281 ? 20.856 -18.592 -16.791 1.00 50.75 281 ARG A C 1
ATOM 2167 O O . ARG A 1 281 ? 20.847 -19.744 -17.204 1.00 50.75 281 ARG A O 1
ATOM 2174 N N . ASN A 1 282 ? 19.981 -18.126 -15.899 1.00 51.06 282 ASN A N 1
ATOM 2175 C CA . ASN A 1 282 ? 18.884 -18.901 -15.313 1.00 51.06 282 ASN A CA 1
ATOM 2176 C C . ASN A 1 282 ? 17.595 -18.886 -16.160 1.00 51.06 282 ASN A C 1
ATOM 2178 O O . ASN A 1 282 ? 16.618 -19.518 -15.777 1.00 51.06 282 ASN A O 1
ATOM 2182 N N . CYS A 1 283 ? 17.568 -18.145 -17.274 1.00 48.34 283 CYS A N 1
ATOM 2183 C CA . CYS A 1 283 ? 16.374 -17.928 -18.100 1.00 48.34 283 CYS A CA 1
ATOM 2184 C C . CYS A 1 283 ? 16.387 -18.720 -19.425 1.00 48.34 283 CYS A C 1
ATOM 2186 O O . CYS A 1 283 ? 15.526 -18.500 -20.275 1.00 48.34 283 CYS A O 1
ATOM 2188 N N . MET A 1 284 ? 17.362 -19.616 -19.626 1.00 47.38 284 MET A N 1
ATOM 2189 C CA . MET A 1 284 ? 17.358 -20.565 -20.745 1.00 47.38 284 MET A CA 1
ATOM 2190 C C . MET A 1 284 ? 16.537 -21.802 -20.363 1.00 47.38 284 MET A C 1
ATOM 2192 O O . MET A 1 284 ? 16.972 -22.588 -19.520 1.00 47.38 284 MET A O 1
ATOM 2196 N N . PHE A 1 285 ? 15.369 -21.939 -20.994 1.00 42.69 285 PHE A N 1
ATOM 2197 C CA . PHE A 1 285 ? 14.529 -23.140 -21.004 1.00 42.69 285 PHE A CA 1
ATOM 2198 C C . PHE A 1 285 ? 14.802 -23.968 -22.269 1.00 42.69 285 PHE A C 1
ATOM 2200 O O . PHE A 1 285 ? 15.045 -23.337 -23.325 1.00 42.69 285 PHE A O 1
#